Protein AF-A0A9E0LPS2-F1 (afdb_monomer)

Nearest PDB structures (foldseek):
  4cdg-assembly1_A  TM=2.419E-01  e=1.630E-01  Homo sapiens

Solvent-accessible surface area (backbone atoms only — not comparable to full-atom values): 16779 Å² total; per-residue (Å²): 131,81,66,36,45,51,65,55,48,18,62,55,69,72,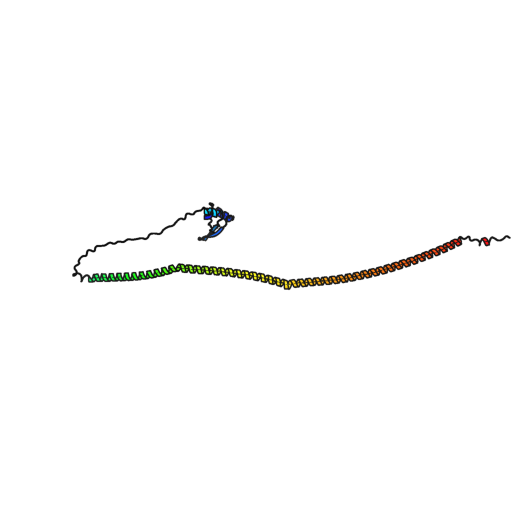47,54,57,66,56,52,53,51,31,44,75,69,63,78,39,55,64,51,78,44,69,44,100,82,74,48,78,41,56,31,34,54,74,46,74,72,51,56,55,39,50,72,74,56,84,79,88,84,83,85,86,85,90,85,87,81,86,86,83,81,79,91,78,89,76,85,74,88,78,82,82,75,89,71,77,90,87,81,58,78,83,74,41,55,67,56,54,48,52,51,49,51,52,50,49,52,50,50,49,51,53,51,52,51,51,53,51,51,52,52,51,52,52,50,51,52,52,49,52,51,52,61,67,45,47,62,57,53,51,50,51,52,50,53,52,49,51,54,49,51,51,52,50,52,51,50,52,52,51,53,51,51,51,50,54,52,50,51,54,52,50,53,51,50,52,52,50,52,52,48,49,46,41,64,69,50,49,48,56,50,50,53,50,50,52,51,52,51,50,53,52,49,51,52,51,50,52,54,49,51,53,52,49,53,53,50,53,51,52,50,50,53,50,51,52,52,47,52,54,50,51,50,50,51,51,52,51,51,49,51,54,48,53,54,48,52,52,52,47,51,54,49,50,53,51,49,51,53,49,50,50,51,50,51,61,68,65,43,76,85,75,58,63,74,56,65,77,74,64,84,89,80,134

Foldseek 3Di:
DDWDFLVVQCVLLVHDSVVSVVCCVVVVWDWDWDQDPVRDTTTTTDDDPSSVVSVVVDDDDDDDDDDDDDDDDDDDDPDDDDDDDDPDDDPPPPPPCVVVVVVVVVVVVVVVVVVVVVVVVVVVVVVVVVVVVVVVVCVVVVVVVVVVVVVVVVVVVVVVVVVVVVVVVVVVVVVVVVVVVVVVCCCVPPVVVVVVVVVVVVVVVVVVVVVVVVVVVVVVVVVVVVVVVVVVVVVVVVVVVVVVVVVVVVVVVVVVVVVVVVVVVVVVVVVPPPPDPVCVVPDDDDD

Radius of gyration: 79.52 Å; Cα contacts (8 Å, |Δi|>4): 74; chains: 1; bounding box: 163×43×244 Å

Secondary structure (DSSP, 8-state):
-PPEEHHHHHHHHTS-HHHHHHHHHTTSS-EEEEE-TTS-EEEEEPPPHHHHHHHHS-PPPPPP-------------------------TTS-TTTHHHHHHHHHHHHHHHHHHHHHHHHHHHHHHHHHHHHHHHHHHHHHHHHHHHHHHHHHHHHHHHHHHHHHHHHHHHHHHHHHHHHHHHHHHIIIIIHHHHHHHHHHHHHHHHHHHHHHHHHHHHHHHHHHHHHHHHHHHHHHHHHHHHHHHHHHHHHHHHHHHHHHHHHHHHHHHHS---SSHHHHS-----

pLDDT: mean 82.87, std 19.12, range [32.28, 98.31]

Sequence (287 aa):
MRTLTVKETAKVLGVSVRTIQNRLATNELSGKRITNQYGTSEWRVWPNKEITEKLKDFQLDEVSTDGPSEEFRGGDSSAVLEAESVEVDRNYFEETQAPITTIIREMSQQFAEQLSKEKQINLQLQYELKEKDVQLKLLPDFQKQAEDRRLEAETKELEAIALAKQIEAMKTMAAEKAVDLARLNQLETETLPSLERQLEQERLQRERALEEAASKLSALENGKREAEEAKAKLEESLQSEIARLRDEKDDQAKAIESKFDALNQKLEELKKPQASWWKKLLGSSEN

Structure (mmCIF, N/CA/C/O backbone):
data_AF-A0A9E0LPS2-F1
#
_entry.id   AF-A0A9E0LPS2-F1
#
loop_
_atom_site.group_PDB
_atom_site.id
_atom_site.type_symbol
_atom_site.label_atom_id
_atom_site.label_alt_id
_atom_site.label_comp_id
_atom_site.label_asym_id
_atom_site.label_entity_id
_atom_site.label_seq_id
_atom_site.pdbx_PDB_ins_code
_atom_site.Cartn_x
_atom_site.Cartn_y
_atom_site.Cartn_z
_atom_site.occupancy
_atom_site.B_iso_or_equiv
_atom_site.auth_seq_id
_atom_site.auth_comp_id
_atom_site.auth_asym_id
_atom_site.auth_atom_id
_atom_site.pdbx_PDB_model_num
ATOM 1 N N . MET A 1 1 ? -0.383 -4.036 -45.934 1.00 59.53 1 MET A N 1
ATOM 2 C CA . MET A 1 1 ? -1.666 -3.854 -46.656 1.00 59.53 1 MET A CA 1
ATOM 3 C C . MET A 1 1 ? -1.562 -2.634 -47.562 1.00 59.53 1 MET A C 1
ATOM 5 O O . MET A 1 1 ? -1.149 -1.583 -47.082 1.00 59.53 1 MET A O 1
ATOM 9 N N . ARG A 1 2 ? -1.886 -2.769 -48.856 1.00 76.00 2 ARG A N 1
ATOM 10 C CA . ARG A 1 2 ? -1.878 -1.651 -49.817 1.00 76.00 2 ARG A CA 1
ATOM 11 C C . ARG A 1 2 ? -2.987 -0.663 -49.439 1.00 76.00 2 ARG A C 1
ATOM 13 O O . ARG A 1 2 ? -4.117 -1.081 -49.216 1.00 76.00 2 ARG A O 1
ATOM 20 N N . THR A 1 3 ? -2.657 0.621 -49.321 1.00 84.25 3 THR A N 1
ATOM 21 C CA . THR A 1 3 ? -3.646 1.691 -49.101 1.00 84.25 3 THR A CA 1
ATOM 22 C C . THR A 1 3 ? -3.979 2.343 -50.432 1.00 84.25 3 THR A C 1
ATOM 24 O O . THR A 1 3 ? -3.078 2.544 -51.247 1.00 84.25 3 THR A O 1
ATOM 27 N N . LEU A 1 4 ? -5.253 2.656 -50.648 1.00 84.69 4 LEU A N 1
ATOM 28 C CA . LEU A 1 4 ? -5.738 3.266 -51.885 1.00 84.69 4 LEU A CA 1
ATOM 29 C C . LEU A 1 4 ? -6.001 4.752 -51.661 1.00 84.69 4 LEU A C 1
ATOM 31 O O . LEU A 1 4 ? -6.392 5.173 -50.570 1.00 84.69 4 LEU A O 1
ATOM 35 N N . THR A 1 5 ? -5.795 5.562 -52.689 1.00 89.50 5 THR A N 1
ATOM 36 C CA . THR A 1 5 ? -6.221 6.965 -52.671 1.00 89.50 5 THR A CA 1
ATOM 37 C C . THR A 1 5 ? -7.748 7.059 -52.732 1.00 89.50 5 THR A C 1
ATOM 39 O O . THR A 1 5 ? -8.434 6.133 -53.179 1.00 89.50 5 THR A O 1
ATOM 42 N N . VAL A 1 6 ? -8.317 8.197 -52.319 1.00 86.50 6 VAL A N 1
ATOM 43 C CA . VAL A 1 6 ? -9.771 8.443 -52.446 1.00 86.50 6 VAL A CA 1
ATOM 44 C C . VAL A 1 6 ? -10.240 8.301 -53.897 1.00 86.50 6 VAL A C 1
ATOM 46 O O . VAL A 1 6 ? -11.324 7.778 -54.138 1.00 86.50 6 VAL A O 1
ATOM 49 N N . LYS A 1 7 ? -9.419 8.730 -54.865 1.00 87.19 7 LYS A N 1
ATOM 50 C CA . LYS A 1 7 ? -9.737 8.653 -56.299 1.00 87.19 7 LYS A CA 1
ATOM 51 C C . LYS A 1 7 ? -9.776 7.210 -56.797 1.00 87.19 7 LYS A C 1
ATOM 53 O O . LYS A 1 7 ? -10.720 6.834 -57.483 1.00 87.19 7 LYS A O 1
ATOM 58 N N . GLU A 1 8 ? -8.794 6.397 -56.418 1.00 86.31 8 GLU A N 1
ATOM 59 C CA . GLU A 1 8 ? -8.775 4.969 -56.758 1.00 86.31 8 GLU A CA 1
ATOM 60 C C . GLU A 1 8 ? -9.941 4.232 -56.096 1.00 86.31 8 GLU A C 1
ATOM 62 O O . GLU A 1 8 ? -10.636 3.467 -56.752 1.00 86.31 8 GLU A O 1
ATOM 67 N N . THR A 1 9 ? -10.219 4.526 -54.824 1.00 86.31 9 THR A N 1
ATOM 68 C CA . THR A 1 9 ? -11.329 3.908 -54.081 1.00 86.31 9 THR A CA 1
ATOM 69 C C . THR A 1 9 ? -12.683 4.248 -54.705 1.00 86.31 9 THR A C 1
ATOM 71 O O . THR A 1 9 ? -13.529 3.374 -54.868 1.00 86.31 9 THR A O 1
ATOM 74 N N . ALA A 1 10 ? -12.876 5.506 -55.112 1.00 88.19 10 ALA A N 1
ATOM 75 C CA . ALA A 1 10 ? -14.067 5.952 -55.829 1.00 88.19 10 ALA A CA 1
ATOM 76 C C . ALA A 1 10 ? -14.237 5.221 -57.173 1.00 88.19 10 ALA A C 1
ATOM 78 O O . ALA A 1 10 ? -15.343 4.803 -57.507 1.00 88.19 10 ALA A O 1
ATOM 79 N N . LYS A 1 11 ? -13.135 5.009 -57.908 1.00 88.44 11 LYS A N 1
ATOM 80 C CA . LYS A 1 11 ? -13.135 4.292 -59.191 1.00 88.44 11 LYS A CA 1
ATOM 81 C C . LYS A 1 11 ? -13.465 2.805 -59.025 1.00 88.44 11 LYS A C 1
ATOM 83 O O . LYS A 1 11 ? -14.260 2.280 -59.794 1.00 88.44 11 LYS A O 1
ATOM 88 N N . VAL A 1 12 ? -12.902 2.157 -58.004 1.00 86.81 12 VAL A N 1
ATOM 89 C CA . VAL A 1 12 ? -13.139 0.736 -57.693 1.00 86.81 12 VA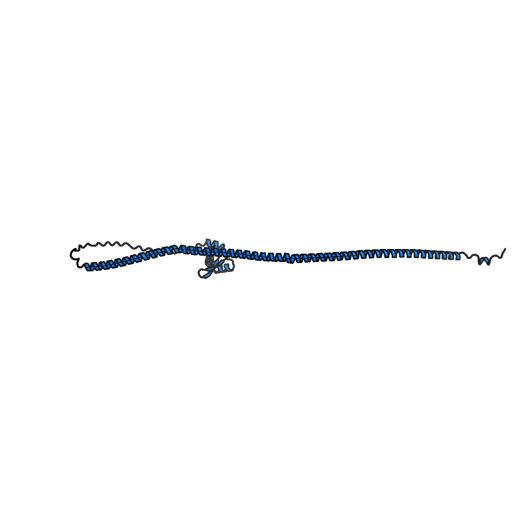L A CA 1
ATOM 90 C C . VAL A 1 12 ? -14.583 0.493 -57.243 1.00 86.81 12 VAL A C 1
ATOM 92 O O . VAL A 1 12 ? -15.199 -0.485 -57.652 1.00 86.81 12 VAL A O 1
ATOM 95 N N . LEU A 1 13 ? -15.145 1.392 -56.429 1.00 84.81 13 LEU A N 1
ATOM 96 C CA . LEU A 1 13 ? -16.517 1.271 -55.920 1.00 84.81 13 LEU A CA 1
ATOM 97 C C . LEU A 1 13 ? -17.584 1.861 -56.860 1.00 84.81 13 LEU A C 1
ATOM 99 O O . LEU A 1 13 ? -18.773 1.709 -56.595 1.00 84.81 13 LEU A O 1
ATOM 103 N N . GLY A 1 14 ? -17.190 2.545 -57.939 1.00 85.62 14 GLY A N 1
ATOM 104 C CA . GLY A 1 14 ? -18.119 3.175 -58.884 1.00 85.62 14 GLY A CA 1
ATOM 105 C C . GLY A 1 14 ? -18.943 4.327 -58.292 1.00 85.62 14 GLY A C 1
ATOM 106 O O . GLY A 1 14 ? -20.027 4.625 -58.784 1.00 85.62 14 GLY A O 1
ATOM 107 N N . VAL A 1 15 ? -18.456 4.977 -57.230 1.00 89.56 15 VAL A N 1
ATOM 108 C CA . VAL A 1 15 ? -19.145 6.082 -56.537 1.00 89.56 15 VAL A CA 1
ATOM 109 C C . VAL A 1 15 ? -18.360 7.386 -56.644 1.00 89.56 15 VAL A C 1
ATOM 111 O O . VAL A 1 15 ? -17.174 7.401 -56.965 1.00 89.56 15 VAL A O 1
ATOM 114 N N . SER A 1 16 ? -19.006 8.518 -56.352 1.00 90.31 16 SER A N 1
ATOM 115 C CA . SER A 1 16 ? -18.330 9.816 -56.397 1.00 90.31 16 SER A CA 1
ATOM 116 C C . SER A 1 16 ? -17.265 9.957 -55.296 1.00 90.31 16 SER A C 1
ATOM 118 O O . SER A 1 16 ? -17.410 9.440 -54.186 1.00 90.31 16 SER A O 1
ATOM 120 N N . VAL A 1 17 ? -16.222 10.750 -55.565 1.00 88.50 17 VAL A N 1
ATOM 121 C CA . VAL A 1 17 ? -15.176 11.100 -54.581 1.00 88.50 17 VAL A CA 1
ATOM 122 C C . VAL A 1 17 ? -15.781 11.719 -53.313 1.00 88.50 17 VAL A C 1
ATOM 124 O O . VAL A 1 17 ? -15.339 11.420 -52.204 1.00 88.50 17 VAL A O 1
ATOM 127 N N . ARG A 1 18 ? -16.834 12.536 -53.462 1.00 87.31 18 ARG A N 1
ATOM 128 C CA . ARG A 1 18 ? -17.548 13.172 -52.345 1.00 87.31 18 ARG A CA 1
ATOM 129 C C . ARG A 1 18 ? -18.269 12.148 -51.468 1.00 87.31 18 ARG A C 1
ATOM 131 O O . ARG A 1 18 ? -18.277 12.284 -50.250 1.00 87.31 18 ARG A O 1
ATOM 138 N N . THR A 1 19 ? -18.817 11.097 -52.075 1.00 89.06 19 THR A N 1
ATOM 139 C CA . THR A 1 19 ? -19.438 9.981 -51.350 1.00 89.06 19 THR A CA 1
ATOM 140 C C . THR A 1 19 ? -18.409 9.265 -50.477 1.00 89.06 19 THR A C 1
ATOM 142 O O . THR A 1 19 ? -18.679 9.025 -49.305 1.00 89.06 19 THR A O 1
ATOM 145 N N . ILE A 1 20 ? -17.203 9.002 -50.993 1.00 89.50 20 ILE A N 1
ATOM 146 C CA . ILE A 1 20 ? -16.123 8.384 -50.204 1.00 89.50 20 ILE A CA 1
ATOM 147 C C . ILE A 1 20 ? -15.684 9.285 -49.044 1.00 89.50 20 ILE A C 1
ATOM 149 O O . ILE A 1 20 ? -15.487 8.800 -47.934 1.00 89.50 20 ILE A O 1
ATOM 153 N N . GLN A 1 21 ? -15.575 10.597 -49.264 1.00 87.31 21 GLN A N 1
ATOM 154 C CA . GLN A 1 21 ? -15.245 11.551 -48.198 1.00 87.31 21 GLN A CA 1
ATOM 155 C C . GLN A 1 21 ? -16.312 11.591 -47.096 1.00 87.31 21 GLN A C 1
ATOM 157 O O . GLN A 1 21 ? -15.964 11.603 -45.919 1.00 87.31 21 GLN A O 1
ATOM 162 N N . ASN A 1 22 ? -17.597 11.542 -47.457 1.00 89.81 22 ASN A N 1
ATOM 163 C CA . ASN A 1 22 ? -18.685 11.462 -46.481 1.00 89.81 22 ASN A CA 1
ATOM 164 C C . ASN A 1 22 ? -18.659 10.139 -45.701 1.00 89.81 22 ASN A C 1
ATOM 166 O O . ASN A 1 22 ? -18.870 10.148 -44.491 1.00 89.81 22 ASN A O 1
ATOM 170 N N . ARG A 1 23 ? -18.351 9.016 -46.363 1.00 89.25 23 ARG A N 1
ATOM 171 C CA . ARG A 1 23 ? -18.189 7.705 -45.710 1.00 89.25 23 ARG A CA 1
ATOM 172 C C . ARG A 1 23 ? -16.992 7.657 -44.757 1.00 89.25 23 ARG A C 1
ATOM 174 O O . ARG A 1 23 ? -17.065 7.018 -43.714 1.00 89.25 23 ARG A O 1
ATOM 181 N N . LEU A 1 24 ? -15.907 8.365 -45.077 1.00 87.69 24 LEU A N 1
ATOM 182 C CA . LEU A 1 24 ? -14.778 8.558 -44.159 1.00 87.69 24 LEU A CA 1
ATOM 183 C C . LEU A 1 24 ? -15.173 9.430 -42.957 1.00 87.69 24 LEU A C 1
ATOM 185 O O . LEU A 1 24 ? -14.800 9.121 -41.833 1.00 87.69 24 LEU A O 1
ATOM 189 N N . ALA A 1 25 ? -15.951 10.495 -43.174 1.00 86.44 25 ALA A N 1
ATOM 190 C CA . ALA A 1 25 ? -16.413 11.381 -42.101 1.00 86.44 25 ALA A CA 1
ATOM 191 C C . ALA A 1 25 ? -17.427 10.710 -41.153 1.00 86.44 25 ALA A C 1
ATOM 193 O O . ALA A 1 25 ? -17.477 11.035 -39.971 1.00 86.44 25 ALA A O 1
ATOM 194 N N . THR A 1 26 ? -18.221 9.769 -41.668 1.00 88.38 26 THR A N 1
ATOM 195 C CA . THR A 1 26 ? -19.212 8.980 -40.911 1.00 88.38 26 THR A CA 1
ATOM 196 C C . THR A 1 26 ? -18.640 7.676 -40.341 1.00 88.38 26 THR A C 1
ATOM 198 O O . THR A 1 26 ? -19.373 6.914 -39.719 1.00 88.38 26 THR A O 1
ATOM 201 N N . ASN A 1 27 ? -17.331 7.434 -40.495 1.00 85.06 27 ASN A N 1
ATOM 202 C CA . ASN A 1 27 ? -16.612 6.228 -40.059 1.00 85.06 27 ASN A CA 1
ATOM 203 C C . ASN A 1 27 ? -17.092 4.902 -40.688 1.00 85.06 27 ASN A C 1
ATOM 205 O O . ASN A 1 27 ? -16.740 3.829 -40.200 1.00 85.06 27 ASN A O 1
ATOM 209 N N . GLU A 1 28 ? -17.846 4.941 -41.789 1.00 84.81 28 GLU A N 1
ATOM 210 C CA . GLU A 1 28 ? -18.201 3.745 -42.572 1.00 84.81 28 GLU A CA 1
ATOM 211 C C . GLU A 1 28 ? -16.990 3.182 -43.336 1.00 84.81 28 GLU A C 1
ATOM 213 O O . GLU A 1 28 ? -16.879 1.976 -43.572 1.00 84.81 28 GLU A O 1
ATOM 218 N N . LEU A 1 29 ? -16.061 4.063 -43.716 1.00 86.75 29 LEU A N 1
ATOM 219 C CA . LEU A 1 29 ? -14.760 3.712 -44.273 1.00 86.75 29 LEU A CA 1
ATOM 220 C C . LEU A 1 29 ? -13.659 4.194 -43.336 1.00 86.75 29 LEU A C 1
ATOM 222 O O . LEU A 1 29 ? -13.739 5.279 -42.765 1.00 86.75 29 LEU A O 1
ATOM 226 N N . SER A 1 30 ? -12.605 3.395 -43.209 1.00 87.56 30 SER A N 1
ATOM 227 C CA . SER A 1 30 ? -11.462 3.701 -42.360 1.00 87.56 30 SER A CA 1
ATOM 228 C C . SER A 1 30 ? -10.262 4.116 -43.213 1.00 87.56 30 SER A C 1
ATOM 230 O O . SER A 1 30 ? -9.992 3.560 -44.281 1.00 87.56 30 SER A O 1
ATOM 232 N N . GLY A 1 31 ? -9.544 5.145 -42.774 1.00 88.50 31 GLY A N 1
ATOM 233 C CA . GLY A 1 31 ? -8.415 5.685 -43.519 1.00 88.50 31 GLY A CA 1
ATOM 234 C C . GLY A 1 31 ? -7.570 6.639 -42.691 1.00 88.50 31 GLY A C 1
ATOM 235 O O . GLY A 1 31 ? -7.948 7.039 -41.593 1.00 88.50 31 GLY A O 1
ATOM 236 N N . LYS A 1 32 ? -6.414 7.017 -43.235 1.00 89.44 32 LYS A N 1
ATOM 237 C CA . LYS A 1 32 ? -5.500 7.990 -42.630 1.00 89.44 32 LYS A CA 1
ATOM 238 C C . LYS A 1 32 ? -5.117 9.072 -43.629 1.00 89.44 32 LYS A C 1
ATOM 240 O O . LYS A 1 32 ? -5.013 8.814 -44.828 1.00 89.44 32 LYS A O 1
ATOM 245 N N . ARG A 1 33 ? -4.875 10.284 -43.138 1.00 88.62 33 ARG A N 1
ATOM 246 C CA . ARG A 1 33 ? -4.407 11.400 -43.963 1.00 88.62 33 ARG A CA 1
ATOM 247 C C . ARG A 1 33 ? -2.882 11.357 -44.055 1.00 88.62 33 ARG A C 1
ATOM 249 O O . ARG A 1 33 ? -2.213 11.294 -43.029 1.00 88.62 33 ARG A O 1
ATOM 256 N N . ILE A 1 34 ? -2.342 11.348 -45.270 1.00 87.38 34 ILE A N 1
ATOM 257 C CA . ILE A 1 34 ? -0.898 11.310 -45.537 1.00 87.38 34 ILE A CA 1
ATOM 258 C C . ILE A 1 34 ? -0.556 12.444 -46.498 1.00 87.38 34 ILE A C 1
ATOM 260 O O . ILE A 1 34 ? -1.299 12.715 -47.441 1.00 87.38 34 ILE A O 1
ATOM 264 N N . THR A 1 35 ? 0.571 13.106 -46.272 1.00 88.19 35 THR A N 1
ATOM 265 C CA . THR A 1 35 ? 1.095 14.116 -47.192 1.00 88.19 35 THR A CA 1
ATOM 266 C C . THR A 1 35 ? 1.741 13.436 -48.398 1.00 88.19 35 THR A C 1
ATOM 268 O O . THR A 1 35 ? 2.589 12.560 -48.239 1.00 88.19 35 THR A O 1
ATOM 271 N N . ASN A 1 36 ? 1.299 13.796 -49.604 1.00 80.19 36 ASN A N 1
ATOM 272 C CA . ASN A 1 36 ? 1.850 13.281 -50.856 1.00 80.19 36 ASN A CA 1
ATOM 273 C C . ASN A 1 36 ? 3.218 13.933 -51.167 1.00 80.19 36 ASN A C 1
ATOM 275 O O . ASN A 1 36 ? 3.579 14.939 -50.557 1.00 80.19 36 ASN A O 1
ATOM 279 N N . GLN A 1 37 ? 3.948 13.417 -52.159 1.00 78.94 37 GLN A N 1
ATOM 280 C CA . GLN A 1 37 ? 5.242 13.943 -52.628 1.00 78.94 37 GLN A CA 1
ATOM 281 C C . GLN A 1 37 ? 5.202 15.421 -53.070 1.00 78.94 37 GLN A C 1
ATOM 283 O O . GLN A 1 37 ? 6.231 16.081 -53.126 1.00 78.94 37 GLN A O 1
ATOM 288 N N . TYR A 1 38 ? 4.003 15.956 -53.329 1.00 78.44 38 TYR A N 1
ATOM 289 C CA . TYR A 1 38 ? 3.746 17.360 -53.670 1.00 78.44 38 TYR A CA 1
ATOM 290 C C . TYR A 1 38 ? 3.294 18.221 -52.472 1.00 78.44 38 TYR A C 1
ATOM 292 O O . TYR A 1 38 ? 2.724 19.292 -52.660 1.00 78.44 38 TYR A O 1
ATOM 300 N N . GLY A 1 39 ? 3.443 17.743 -51.230 1.00 78.31 39 GLY A N 1
ATOM 301 C CA . GLY A 1 39 ? 3.110 18.507 -50.017 1.00 78.31 39 GLY A CA 1
ATOM 302 C C . GLY A 1 39 ? 1.611 18.643 -49.707 1.00 78.31 39 GLY A C 1
ATOM 303 O O . GLY A 1 39 ? 1.240 19.246 -48.704 1.00 78.31 39 GLY A O 1
ATOM 304 N N . THR A 1 40 ? 0.729 18.062 -50.525 1.00 79.62 40 THR A N 1
ATOM 305 C CA . THR A 1 40 ? -0.727 18.110 -50.312 1.00 79.62 40 THR A CA 1
ATOM 306 C C . THR A 1 40 ? -1.196 16.919 -49.476 1.00 79.62 40 THR A C 1
ATOM 308 O O . THR A 1 40 ? -0.824 15.775 -49.739 1.00 79.62 40 THR A O 1
ATOM 311 N N . SER A 1 41 ? -2.022 17.169 -48.456 1.00 82.56 41 SER A N 1
ATOM 312 C CA . SER A 1 41 ? -2.545 16.119 -47.577 1.00 82.56 41 SER A CA 1
ATOM 313 C C . SER A 1 41 ? -3.729 15.383 -48.207 1.00 82.56 41 SER A C 1
ATOM 315 O O . SER A 1 41 ? -4.843 15.913 -48.256 1.00 82.56 41 SER A O 1
ATOM 317 N N . GLU A 1 42 ? -3.509 14.134 -48.606 1.00 87.38 42 GLU A N 1
ATOM 318 C CA . GLU A 1 42 ? -4.505 13.261 -49.225 1.00 87.38 42 GLU A CA 1
ATOM 319 C C . GLU A 1 42 ? -4.977 12.168 -48.255 1.00 87.38 42 GLU A C 1
ATOM 321 O O . GLU A 1 42 ? -4.229 11.672 -47.410 1.00 87.38 42 GLU A O 1
ATOM 326 N N . TRP A 1 43 ? -6.246 11.777 -48.371 1.00 86.06 43 TRP A N 1
ATOM 327 C CA . TRP A 1 43 ? -6.797 10.651 -47.618 1.00 86.06 43 TRP A CA 1
ATOM 328 C C . TRP A 1 43 ? -6.415 9.328 -48.285 1.00 86.06 43 TRP A C 1
ATOM 330 O O . TRP A 1 43 ? -6.646 9.126 -49.480 1.00 86.06 43 TRP A O 1
ATOM 340 N N . ARG A 1 44 ? -5.857 8.412 -47.494 1.00 89.06 44 ARG A N 1
ATOM 341 C CA . ARG A 1 44 ? -5.589 7.030 -47.888 1.00 89.06 44 ARG A CA 1
ATOM 342 C C . ARG A 1 44 ? -6.537 6.095 -47.155 1.00 89.06 44 ARG A C 1
ATOM 344 O O . ARG A 1 44 ? -6.552 6.070 -45.927 1.00 89.06 44 ARG A O 1
ATOM 351 N N . VAL A 1 45 ? -7.320 5.344 -47.917 1.00 89.62 45 VAL A N 1
ATOM 352 C CA . VAL A 1 45 ? -8.371 4.451 -47.424 1.00 89.62 45 VAL A CA 1
ATOM 353 C C . VAL A 1 45 ? -7.804 3.044 -47.252 1.00 89.62 45 VAL A C 1
ATOM 355 O O . VAL A 1 45 ? -7.041 2.558 -48.097 1.00 89.62 45 VAL A O 1
ATOM 358 N N . TRP A 1 46 ? -8.155 2.392 -46.145 1.00 89.94 46 TRP A N 1
ATOM 359 C CA . TRP A 1 46 ? -7.867 0.979 -45.937 1.00 89.94 46 TRP A CA 1
ATOM 360 C C . TRP A 1 46 ? -8.901 0.124 -46.682 1.00 89.94 46 TRP A C 1
ATOM 362 O O . TRP A 1 46 ? -10.101 0.376 -46.555 1.00 89.94 46 TRP A O 1
ATOM 372 N N . PRO A 1 47 ? -8.475 -0.884 -47.466 1.00 85.00 47 PRO A N 1
ATOM 373 C CA . PRO A 1 47 ? -9.411 -1.757 -48.161 1.00 85.00 47 PRO A CA 1
ATOM 374 C C . PRO A 1 47 ? -10.307 -2.509 -47.170 1.00 85.00 47 PRO A C 1
ATOM 376 O O . PRO A 1 47 ? -9.817 -3.267 -46.335 1.00 85.00 47 PRO A O 1
ATOM 379 N N . ASN A 1 48 ? -11.618 -2.300 -47.276 1.00 84.56 48 ASN A N 1
ATOM 380 C CA . ASN A 1 48 ? -12.636 -3.081 -46.577 1.00 84.56 48 ASN A CA 1
ATOM 381 C C . ASN A 1 48 ? -13.140 -4.217 -47.490 1.00 84.56 48 ASN A C 1
ATOM 383 O O . ASN A 1 48 ? -12.808 -4.229 -48.676 1.00 84.56 48 ASN A O 1
ATOM 387 N N . LYS A 1 49 ? -13.948 -5.153 -46.975 1.00 80.00 49 LYS A N 1
ATOM 388 C CA . LYS A 1 49 ? -14.409 -6.346 -47.722 1.00 80.00 49 LYS A CA 1
ATOM 389 C C . LYS A 1 49 ? -14.980 -6.010 -49.113 1.00 80.00 49 LYS A C 1
ATOM 391 O O . LYS A 1 49 ? -14.556 -6.604 -50.100 1.00 80.00 49 LYS A O 1
ATOM 396 N N . GLU A 1 50 ? -15.813 -4.972 -49.199 1.00 82.38 50 GLU A N 1
ATOM 397 C CA . GLU A 1 50 ? -16.396 -4.454 -50.452 1.00 82.38 50 GLU A CA 1
ATOM 398 C C . GLU A 1 50 ? -15.326 -3.982 -51.459 1.00 82.38 50 GLU A C 1
ATOM 400 O O . GLU A 1 50 ? -15.368 -4.315 -52.643 1.00 82.38 50 GLU A O 1
ATOM 405 N N . ILE A 1 51 ? -14.315 -3.249 -50.979 1.00 82.06 51 ILE A N 1
ATOM 406 C CA . ILE A 1 51 ? -13.214 -2.738 -51.806 1.00 82.06 51 ILE A CA 1
ATOM 407 C C . ILE A 1 51 ? -12.344 -3.898 -52.283 1.00 82.06 51 ILE A C 1
ATOM 409 O O . ILE A 1 51 ? -11.932 -3.912 -53.435 1.00 82.06 51 ILE A O 1
ATOM 413 N N . THR A 1 52 ? -12.057 -4.881 -51.427 1.00 81.25 52 THR A N 1
ATOM 414 C CA . THR A 1 52 ? -11.201 -6.016 -51.798 1.00 81.25 52 THR A CA 1
ATOM 415 C C . THR A 1 52 ? -11.848 -6.964 -52.801 1.00 81.25 52 THR A C 1
ATOM 417 O O . THR A 1 52 ? -11.129 -7.576 -53.585 1.00 81.25 52 THR A O 1
ATOM 420 N N . GLU A 1 53 ? -13.176 -7.084 -52.791 1.00 81.31 53 GLU A N 1
ATOM 421 C CA . GLU A 1 53 ? -13.923 -7.851 -53.793 1.00 81.31 53 GLU A CA 1
ATOM 422 C C . GLU A 1 53 ? -13.905 -7.125 -55.139 1.00 81.31 53 GLU A C 1
ATOM 424 O O . GLU A 1 53 ? -13.457 -7.688 -56.133 1.00 81.31 53 GLU A O 1
ATOM 429 N N . LYS A 1 54 ? -14.252 -5.833 -55.156 1.00 77.38 54 LYS A N 1
ATOM 430 C CA . LYS A 1 54 ? -14.257 -5.029 -56.387 1.00 77.38 54 LYS A CA 1
ATOM 431 C C . LYS A 1 54 ? -12.870 -4.778 -56.973 1.00 77.38 54 LYS A C 1
ATOM 433 O O . LYS A 1 54 ? -12.744 -4.605 -58.178 1.00 77.38 54 LYS A O 1
ATOM 438 N N . LEU A 1 55 ? -11.823 -4.776 -56.147 1.00 77.94 55 LEU A N 1
ATOM 439 C CA . LEU A 1 55 ? -10.440 -4.627 -56.600 1.00 77.94 55 LEU A CA 1
ATOM 440 C C . LEU A 1 55 ? -9.929 -5.878 -57.334 1.00 77.94 55 LEU A C 1
ATOM 442 O O . LEU A 1 55 ? -9.044 -5.749 -58.172 1.00 77.94 55 LEU A O 1
ATOM 446 N N . LYS A 1 56 ? -10.473 -7.072 -57.049 1.00 72.88 56 LYS A N 1
ATOM 447 C CA . LYS A 1 56 ? -10.138 -8.303 -57.792 1.00 72.88 56 LYS A CA 1
ATOM 448 C C . LYS A 1 56 ? -10.726 -8.303 -59.202 1.00 72.88 56 LYS A C 1
ATOM 450 O O . LYS A 1 56 ? -10.103 -8.843 -60.109 1.00 72.88 56 LYS A O 1
ATOM 455 N N . ASP A 1 57 ? -11.870 -7.649 -59.375 1.00 68.69 57 ASP A N 1
ATOM 456 C CA . ASP A 1 57 ? -12.547 -7.504 -60.667 1.00 68.69 57 ASP A CA 1
ATOM 457 C C . ASP A 1 57 ? -11.962 -6.356 -61.520 1.00 68.69 57 ASP A C 1
ATOM 459 O O . ASP A 1 57 ? -12.334 -6.187 -62.680 1.00 68.69 57 ASP A O 1
ATOM 463 N N . PHE A 1 58 ? -11.043 -5.554 -60.967 1.00 66.81 58 PHE A N 1
ATOM 464 C CA . PHE A 1 58 ? -10.489 -4.358 -61.606 1.00 66.81 58 PHE A CA 1
ATOM 465 C C . PHE A 1 58 ? -9.109 -4.649 -62.235 1.00 66.81 58 PHE A C 1
ATOM 467 O O . PHE A 1 58 ? -8.075 -4.466 -61.593 1.00 66.81 58 PHE A O 1
ATOM 474 N N . GLN A 1 59 ? -9.075 -5.105 -63.493 1.00 52.38 59 GLN A N 1
ATOM 475 C CA . GLN A 1 59 ? -7.835 -5.225 -64.283 1.00 52.38 59 GLN A CA 1
ATOM 476 C C . GLN A 1 59 ? -7.379 -3.843 -64.795 1.00 52.38 59 GLN A C 1
ATOM 478 O O . GLN A 1 59 ? -8.177 -3.086 -65.346 1.00 52.38 59 GLN A O 1
ATOM 483 N N . LEU A 1 60 ? -6.101 -3.498 -64.594 1.00 51.38 60 LEU A N 1
ATOM 484 C CA . LEU A 1 60 ? -5.455 -2.315 -65.177 1.00 51.38 60 LEU A CA 1
ATOM 485 C C . LEU A 1 60 ? -4.607 -2.747 -66.381 1.00 51.38 60 LEU A C 1
ATOM 487 O O . LEU A 1 60 ? -3.662 -3.510 -66.201 1.00 51.38 60 LEU A O 1
ATOM 491 N N . ASP A 1 61 ? -4.919 -2.212 -67.562 1.00 43.25 61 ASP A N 1
ATOM 492 C CA . ASP A 1 61 ? -4.010 -2.179 -68.713 1.00 43.25 61 ASP A CA 1
ATOM 493 C C . ASP A 1 61 ? -2.791 -1.298 -68.379 1.00 43.25 61 ASP A C 1
ATOM 495 O O . ASP A 1 61 ? -2.929 -0.105 -68.087 1.00 43.25 61 ASP A O 1
ATOM 499 N N . GLU A 1 62 ? -1.596 -1.893 -68.404 1.00 41.56 62 GLU A N 1
ATOM 500 C CA . GLU A 1 62 ? -0.309 -1.192 -68.380 1.00 41.56 62 GLU A CA 1
ATOM 501 C C . GLU A 1 62 ? -0.023 -0.584 -69.760 1.00 41.56 62 GLU A C 1
ATOM 503 O O . GLU A 1 62 ? 0.020 -1.285 -70.769 1.00 41.56 62 GLU A O 1
ATOM 508 N N . VAL A 1 63 ? 0.199 0.732 -69.803 1.00 39.47 63 VAL A N 1
ATOM 509 C CA . VAL A 1 63 ? 0.671 1.444 -70.996 1.00 39.47 63 VAL A CA 1
ATOM 510 C C . VAL A 1 63 ? 2.193 1.552 -70.945 1.00 39.47 63 VAL A C 1
ATOM 512 O O . VAL A 1 63 ? 2.755 2.179 -70.048 1.00 39.47 63 VAL A O 1
ATOM 515 N N . SER A 1 64 ? 2.815 0.942 -71.952 1.00 42.16 64 SER A N 1
ATOM 516 C CA . SER A 1 64 ? 4.213 1.034 -72.367 1.00 42.16 64 SER A CA 1
ATOM 517 C C . SER A 1 64 ? 4.694 2.466 -72.620 1.00 42.16 64 SER A C 1
ATOM 519 O O . SER A 1 64 ? 3.982 3.266 -73.225 1.00 42.16 64 SER A O 1
ATOM 521 N N . THR A 1 65 ? 5.970 2.724 -72.332 1.00 38.03 65 THR A N 1
ATOM 522 C CA . THR A 1 65 ? 6.787 3.646 -73.139 1.00 38.03 65 THR A CA 1
ATOM 523 C C . THR A 1 65 ? 8.137 3.002 -73.416 1.00 38.03 65 THR A C 1
ATOM 525 O O . THR A 1 65 ? 8.980 2.871 -72.531 1.00 38.03 65 THR A O 1
ATOM 528 N N . ASP A 1 66 ? 8.242 2.567 -74.664 1.00 38.22 66 ASP A N 1
ATOM 529 C CA . ASP A 1 66 ? 9.374 2.000 -75.379 1.00 38.22 66 ASP A CA 1
ATOM 530 C C . ASP A 1 66 ? 10.262 3.122 -75.954 1.00 38.22 66 ASP A C 1
ATOM 532 O O . ASP A 1 66 ? 9.784 4.243 -76.161 1.00 38.22 66 ASP A O 1
ATOM 536 N N . GLY A 1 67 ? 11.524 2.805 -76.253 1.00 32.28 67 GLY A N 1
ATOM 537 C CA . GLY A 1 67 ? 12.363 3.624 -77.132 1.00 32.28 67 GLY A CA 1
ATOM 538 C C . GLY A 1 67 ? 13.876 3.540 -76.894 1.00 32.28 67 GLY A C 1
ATOM 539 O O . GLY A 1 67 ? 14.414 4.352 -76.140 1.00 32.28 67 GLY A O 1
ATOM 540 N N . PRO A 1 68 ? 14.596 2.651 -77.605 1.00 45.97 68 PRO A N 1
ATOM 541 C CA . PRO A 1 68 ? 16.013 2.803 -77.921 1.00 45.97 68 PRO A CA 1
ATOM 542 C C . PRO A 1 68 ? 16.198 3.265 -79.383 1.00 45.97 68 PRO A C 1
ATOM 544 O O . PRO A 1 68 ? 15.600 2.700 -80.296 1.00 45.97 68 PRO A O 1
ATOM 547 N N . SER A 1 69 ? 17.044 4.271 -79.630 1.00 44.03 69 SER A N 1
ATOM 548 C CA . SER A 1 69 ? 17.394 4.730 -80.985 1.00 44.03 69 SER A CA 1
ATOM 549 C C . SER A 1 69 ? 18.791 4.258 -81.415 1.00 44.03 69 SER A C 1
ATOM 551 O O . SER A 1 69 ? 19.795 4.703 -80.866 1.00 44.03 69 SER A O 1
ATOM 553 N N . GLU A 1 70 ? 18.768 3.338 -82.381 1.00 44.69 70 GLU A N 1
ATOM 554 C CA . GLU A 1 70 ? 19.659 3.050 -83.522 1.00 44.69 70 GLU A CA 1
ATOM 555 C C . GLU A 1 70 ? 21.148 3.463 -83.521 1.00 44.69 70 GLU A C 1
ATOM 557 O O . GLU A 1 70 ? 21.524 4.634 -83.555 1.00 44.69 70 GLU A O 1
ATOM 562 N N . GLU A 1 71 ? 21.990 2.431 -83.660 1.00 39.25 71 GLU A N 1
ATOM 563 C CA . GLU A 1 71 ? 23.375 2.478 -84.131 1.00 39.25 71 GLU A CA 1
ATOM 564 C C . GLU A 1 71 ? 23.454 2.845 -85.626 1.00 39.25 71 GLU A C 1
ATOM 566 O O . GLU A 1 71 ? 22.911 2.158 -86.493 1.00 39.25 71 GLU A O 1
ATOM 571 N N . PHE A 1 72 ? 24.219 3.889 -85.944 1.00 35.25 72 PHE A N 1
ATOM 572 C CA . PHE A 1 72 ? 24.604 4.255 -87.305 1.00 35.25 72 PHE A CA 1
ATOM 573 C C . PHE A 1 72 ? 25.850 3.457 -87.738 1.00 35.25 72 PHE A C 1
ATOM 575 O O . PHE A 1 72 ? 26.965 3.739 -87.297 1.00 35.25 72 PHE A O 1
ATOM 582 N N . ARG A 1 73 ? 25.673 2.465 -88.623 1.00 46.38 73 ARG A N 1
ATOM 583 C CA . ARG A 1 73 ? 26.754 1.830 -89.403 1.00 46.38 73 ARG A CA 1
ATOM 584 C C . ARG A 1 73 ? 26.897 2.534 -90.756 1.00 46.38 73 ARG A C 1
ATOM 586 O O . ARG A 1 73 ? 26.119 2.275 -91.667 1.00 46.38 73 ARG A O 1
ATOM 593 N N . GLY A 1 74 ? 27.932 3.355 -90.909 1.00 41.94 74 GLY A N 1
ATOM 594 C CA . GLY A 1 74 ? 28.571 3.618 -92.205 1.00 41.94 74 GLY A CA 1
ATOM 595 C C . GLY A 1 74 ? 29.900 2.860 -92.212 1.00 41.94 74 GLY A C 1
ATOM 596 O O . GLY A 1 74 ? 30.618 2.897 -91.223 1.00 41.94 74 GLY A O 1
ATOM 597 N N . GLY A 1 75 ? 30.274 2.077 -93.214 1.00 41.00 75 GLY A N 1
ATOM 598 C CA . GLY A 1 75 ? 29.962 2.197 -94.630 1.00 41.00 75 GLY A CA 1
ATOM 599 C C . GLY A 1 75 ? 31.308 2.181 -95.343 1.00 41.00 75 GLY A C 1
ATOM 600 O O . GLY A 1 75 ? 31.906 3.228 -95.559 1.00 41.00 75 GLY A O 1
ATOM 601 N N . ASP A 1 76 ? 31.805 0.970 -95.594 1.00 38.28 76 ASP A N 1
ATOM 602 C CA . ASP A 1 76 ? 33.018 0.675 -96.354 1.00 38.28 76 ASP A CA 1
ATOM 603 C C . ASP A 1 76 ? 32.985 1.408 -97.703 1.00 38.28 76 ASP A C 1
ATOM 605 O O . ASP A 1 76 ? 31.998 1.347 -98.438 1.00 38.28 76 ASP A O 1
ATOM 609 N N . SER A 1 77 ? 34.062 2.103 -98.050 1.00 41.50 77 SER A N 1
ATOM 610 C CA . SER A 1 77 ? 34.277 2.632 -99.398 1.00 41.50 77 SER A CA 1
ATOM 611 C C . SER A 1 77 ? 35.719 2.368 -99.798 1.00 41.50 77 SER A C 1
ATOM 613 O O . SER A 1 77 ? 36.596 3.223 -99.716 1.00 41.50 77 SER A O 1
ATOM 615 N N . SER A 1 78 ? 35.939 1.125 -100.224 1.00 42.00 78 SER A N 1
ATOM 616 C CA . SER A 1 78 ? 37.065 0.716 -101.054 1.00 42.00 78 SER A CA 1
ATOM 617 C C . SER A 1 78 ? 36.886 1.328 -102.445 1.00 42.00 78 SER A C 1
ATOM 619 O O . SER A 1 78 ? 36.124 0.822 -103.268 1.00 42.00 78 SER A O 1
ATOM 621 N N . ALA A 1 79 ? 37.559 2.450 -102.692 1.00 40.47 79 ALA A N 1
ATOM 622 C CA . ALA A 1 79 ? 37.787 2.979 -104.029 1.00 40.47 79 ALA A CA 1
ATOM 623 C C . ALA A 1 79 ? 39.257 2.723 -104.381 1.00 40.47 79 ALA A C 1
ATOM 625 O O . ALA A 1 79 ? 40.154 3.476 -104.002 1.00 40.47 79 ALA A O 1
ATOM 626 N N . VAL A 1 80 ? 39.492 1.604 -105.063 1.00 43.50 80 VAL A N 1
ATOM 627 C CA . VAL A 1 80 ? 40.767 1.263 -105.697 1.00 43.50 80 VAL A CA 1
ATOM 628 C C . VAL A 1 80 ? 40.925 2.176 -106.911 1.00 43.50 80 VAL A C 1
ATOM 630 O O . VAL A 1 80 ? 40.233 2.005 -107.910 1.00 43.50 80 VAL A O 1
ATOM 633 N N . LEU A 1 81 ? 41.801 3.174 -106.806 1.00 38.41 81 LEU A N 1
ATOM 634 C CA . LEU A 1 81 ? 42.273 3.948 -107.949 1.00 38.41 81 LEU A CA 1
ATOM 635 C C . LEU A 1 81 ? 43.527 3.267 -108.504 1.00 38.41 81 LEU A C 1
ATOM 637 O O . LEU A 1 81 ? 44.544 3.165 -107.818 1.00 38.41 81 LEU A O 1
ATOM 641 N N . GLU A 1 82 ? 43.428 2.796 -109.747 1.00 43.72 82 GLU A N 1
ATOM 642 C CA . GLU A 1 82 ? 44.565 2.433 -110.591 1.00 43.72 82 GLU A CA 1
ATOM 643 C C . GLU A 1 82 ? 45.454 3.667 -110.780 1.00 43.72 82 GLU A C 1
ATOM 645 O O . GLU A 1 82 ? 45.082 4.629 -111.451 1.00 43.72 82 GLU A O 1
ATOM 650 N N . ALA A 1 83 ? 46.630 3.652 -110.154 1.00 42.12 83 ALA A N 1
ATOM 651 C CA . ALA A 1 83 ? 47.679 4.617 -110.432 1.00 42.12 83 ALA A CA 1
ATOM 652 C C . ALA A 1 83 ? 48.481 4.121 -111.640 1.00 42.12 83 ALA A C 1
ATOM 654 O O . ALA A 1 83 ? 49.279 3.189 -111.547 1.00 42.12 83 ALA A O 1
ATOM 655 N N . GLU A 1 84 ? 48.228 4.759 -112.775 1.00 42.31 84 GLU A N 1
ATOM 656 C CA . GLU A 1 84 ? 49.017 4.690 -113.997 1.00 42.31 84 GLU A CA 1
ATOM 657 C C . GLU A 1 84 ? 50.484 5.038 -113.675 1.00 42.31 84 GLU A C 1
ATOM 659 O O . GLU A 1 84 ? 50.812 6.155 -113.266 1.00 42.31 84 GLU A O 1
ATOM 664 N N . SER A 1 85 ? 51.381 4.055 -113.780 1.00 41.41 85 SER A N 1
ATOM 665 C CA . SER A 1 85 ? 52.809 4.237 -113.528 1.00 41.41 85 SER A CA 1
ATOM 666 C C . SER A 1 85 ? 53.459 4.933 -114.721 1.00 41.41 85 SER A C 1
ATOM 668 O O . SER A 1 85 ? 53.852 4.289 -115.692 1.00 41.41 85 SER A O 1
ATOM 670 N N . VAL A 1 86 ? 53.574 6.256 -114.639 1.00 43.09 86 VAL A N 1
ATOM 671 C CA . VAL A 1 86 ? 54.383 7.057 -115.559 1.00 43.09 86 VAL A CA 1
ATOM 672 C C . VAL A 1 86 ? 55.861 6.812 -115.241 1.00 43.09 86 VAL A C 1
ATOM 674 O O . VAL A 1 86 ? 56.342 7.170 -114.164 1.00 43.09 86 VAL A O 1
ATOM 677 N N . GLU A 1 87 ? 56.589 6.196 -116.174 1.00 48.38 87 GLU A N 1
ATOM 678 C CA . GLU A 1 87 ? 58.052 6.145 -116.153 1.00 48.38 87 GLU A CA 1
ATOM 679 C C . GLU A 1 87 ? 58.600 7.564 -116.354 1.00 48.38 87 GLU A C 1
ATOM 681 O O . GLU A 1 87 ? 58.710 8.070 -117.470 1.00 48.38 87 GLU A O 1
ATOM 686 N N . VAL A 1 88 ? 58.899 8.234 -115.241 1.00 46.66 88 VAL A N 1
ATOM 687 C CA . VAL A 1 88 ? 59.593 9.521 -115.238 1.00 46.66 88 VAL A CA 1
ATOM 688 C C . VAL A 1 88 ? 61.096 9.269 -115.306 1.00 46.66 88 VAL A C 1
ATOM 690 O O . VAL A 1 88 ? 61.679 8.581 -114.465 1.00 46.66 88 VAL A O 1
ATOM 693 N N . ASP A 1 89 ? 61.696 9.862 -116.331 1.00 43.47 89 ASP A N 1
ATOM 694 C CA . ASP A 1 89 ? 63.119 9.888 -116.640 1.00 43.47 89 ASP A CA 1
ATOM 695 C C . ASP A 1 89 ? 63.962 10.314 -115.418 1.00 43.47 89 ASP A C 1
ATOM 697 O O . ASP A 1 89 ? 63.793 11.397 -114.849 1.00 43.47 89 ASP A O 1
ATOM 701 N N . ARG A 1 90 ? 64.850 9.422 -114.967 1.00 52.44 90 ARG A N 1
ATOM 702 C CA . ARG A 1 90 ? 65.461 9.439 -113.622 1.00 52.44 90 ARG A CA 1
ATOM 703 C C . ARG A 1 90 ? 66.661 10.383 -113.462 1.00 52.44 90 ARG A C 1
ATOM 705 O O . ARG A 1 90 ? 67.231 10.415 -112.381 1.00 52.44 90 ARG A O 1
ATOM 712 N N . ASN A 1 91 ? 67.029 11.153 -114.491 1.00 52.25 91 ASN A N 1
ATOM 713 C CA . ASN A 1 91 ? 68.289 11.916 -114.527 1.00 52.25 91 ASN A CA 1
ATOM 714 C C . ASN A 1 91 ? 68.149 13.430 -114.811 1.00 52.25 91 ASN A C 1
ATOM 716 O O . ASN A 1 91 ? 69.135 14.069 -115.166 1.00 52.25 91 ASN A O 1
ATOM 720 N N . TYR A 1 92 ? 66.966 14.034 -114.636 1.00 46.34 92 TYR A N 1
ATOM 721 C CA . TYR A 1 92 ? 66.765 15.481 -114.877 1.00 46.34 92 TYR A CA 1
ATOM 722 C C . TYR A 1 92 ? 66.055 16.248 -113.741 1.00 46.34 92 TYR A C 1
ATOM 724 O O . TYR A 1 92 ? 65.630 17.387 -113.929 1.00 46.34 92 TYR A O 1
ATOM 732 N N . PHE A 1 93 ? 65.927 15.644 -112.553 1.00 44.56 93 PHE A N 1
ATOM 733 C CA . PHE A 1 93 ? 65.090 16.164 -111.457 1.00 44.56 93 PHE A CA 1
ATOM 734 C C . PHE A 1 93 ? 65.760 16.186 -110.068 1.00 44.56 93 PHE A C 1
ATOM 736 O O . PHE A 1 93 ? 65.071 16.335 -109.064 1.00 44.56 93 PHE A O 1
ATOM 743 N N . GLU A 1 94 ? 67.087 16.076 -109.967 1.00 51.31 94 GLU A N 1
ATOM 744 C CA . GLU A 1 94 ? 67.767 16.134 -108.657 1.00 51.31 94 GLU A CA 1
ATOM 745 C C . GLU A 1 94 ? 67.968 17.571 -108.129 1.00 51.31 94 GLU A C 1
ATOM 747 O O . GLU A 1 94 ? 68.040 17.768 -106.917 1.00 51.31 94 GLU A O 1
ATOM 752 N N . GLU A 1 95 ? 67.954 18.602 -108.987 1.00 51.78 95 GLU A N 1
ATOM 753 C CA . GLU A 1 95 ? 68.301 19.980 -108.580 1.00 51.78 95 GLU A CA 1
ATOM 754 C C . GLU A 1 95 ? 67.090 20.902 -108.296 1.00 51.78 95 GLU A C 1
ATOM 756 O O . GLU A 1 95 ? 67.220 21.891 -107.578 1.00 51.78 95 GLU A O 1
ATOM 761 N N . THR A 1 96 ? 65.879 20.560 -108.761 1.00 51.62 96 THR A N 1
ATOM 762 C CA . THR A 1 96 ? 64.636 21.332 -108.501 1.00 51.62 96 THR A CA 1
ATOM 763 C C . THR A 1 96 ? 63.673 20.667 -107.508 1.00 51.62 96 THR A C 1
ATOM 765 O O . THR A 1 96 ? 62.739 21.316 -107.034 1.00 51.62 96 THR A O 1
ATOM 768 N N . GLN A 1 97 ? 63.911 19.408 -107.114 1.00 52.59 97 GLN A N 1
ATOM 769 C CA . GLN A 1 97 ? 63.142 18.729 -106.058 1.00 52.59 97 GLN A CA 1
ATOM 770 C C . GLN A 1 97 ? 63.670 18.996 -104.646 1.00 52.59 97 GLN A C 1
ATOM 772 O O . GLN A 1 97 ? 62.930 18.807 -103.682 1.00 52.59 97 GLN A O 1
ATOM 777 N N . ALA A 1 98 ? 64.908 19.469 -104.482 1.00 58.72 98 ALA A N 1
ATOM 778 C CA . ALA A 1 98 ? 65.470 19.816 -103.175 1.00 58.72 98 ALA A CA 1
ATOM 779 C C . ALA A 1 98 ? 64.593 20.795 -102.349 1.00 58.72 98 ALA A C 1
ATOM 781 O O . ALA A 1 98 ? 64.333 20.501 -101.178 1.00 58.72 98 ALA A O 1
ATOM 782 N N . PRO A 1 99 ? 64.052 21.903 -102.905 1.00 65.75 99 PRO A N 1
ATOM 783 C CA . PRO A 1 99 ? 63.170 22.789 -102.139 1.00 65.75 99 PRO A CA 1
ATOM 784 C C . PRO A 1 99 ? 61.807 22.150 -101.826 1.00 65.75 99 PRO A C 1
ATOM 786 O O . PRO A 1 99 ? 61.319 22.267 -100.705 1.00 65.75 99 PRO A O 1
ATOM 789 N N . ILE A 1 100 ? 61.208 21.413 -102.769 1.00 68.94 100 ILE A N 1
ATOM 790 C CA . ILE A 1 100 ? 59.890 20.778 -102.584 1.00 68.94 100 ILE A CA 1
ATOM 791 C C . ILE A 1 100 ? 59.966 19.630 -101.570 1.00 68.94 100 ILE A C 1
ATOM 793 O O . ILE A 1 100 ? 59.116 19.518 -100.693 1.00 68.94 100 ILE A O 1
ATOM 797 N N . THR A 1 101 ? 61.008 18.802 -101.632 1.00 71.56 101 THR A N 1
ATOM 798 C CA . THR A 1 101 ? 61.245 17.725 -100.657 1.00 71.56 101 THR A CA 1
ATOM 799 C C . THR A 1 101 ? 61.540 18.268 -99.262 1.00 71.56 101 THR A C 1
ATOM 801 O O . THR A 1 101 ? 61.157 17.637 -98.280 1.00 71.56 101 THR A O 1
ATOM 804 N N . THR A 1 102 ? 62.153 19.451 -99.156 1.00 74.44 102 THR A N 1
ATOM 805 C CA . THR A 1 102 ? 62.353 20.142 -97.874 1.00 74.44 102 THR A CA 1
ATOM 806 C C . THR A 1 102 ? 61.024 20.628 -97.294 1.00 74.44 102 THR A C 1
ATOM 808 O O . THR A 1 102 ? 60.734 20.328 -96.141 1.00 74.44 102 THR A O 1
ATOM 811 N N . ILE A 1 103 ? 60.163 21.253 -98.105 1.00 78.31 103 ILE A N 1
ATOM 812 C CA . ILE A 1 103 ? 58.816 21.680 -97.685 1.00 78.31 103 ILE A CA 1
ATOM 813 C C . ILE A 1 103 ? 57.943 20.473 -97.301 1.00 78.31 103 ILE A C 1
ATOM 815 O O . ILE A 1 103 ? 57.287 20.485 -96.263 1.00 78.31 103 ILE A O 1
ATOM 819 N N . ILE A 1 104 ? 57.957 19.391 -98.088 1.00 80.50 104 ILE A N 1
ATOM 820 C CA . ILE A 1 104 ? 57.229 18.152 -97.767 1.00 80.50 104 ILE A CA 1
ATOM 821 C C . ILE A 1 104 ? 57.764 17.524 -96.477 1.00 80.50 104 ILE A C 1
ATOM 823 O O . ILE A 1 104 ? 56.972 17.032 -95.674 1.00 80.50 104 ILE A O 1
ATOM 827 N N . ARG A 1 105 ? 59.080 17.554 -96.239 1.00 81.19 105 ARG A N 1
ATOM 828 C CA . ARG A 1 105 ? 59.691 17.064 -94.995 1.00 81.19 105 ARG A CA 1
ATOM 829 C C . ARG A 1 105 ? 59.257 17.898 -93.792 1.00 81.19 105 ARG A C 1
ATOM 831 O O . ARG A 1 105 ? 58.886 17.307 -92.785 1.00 81.19 105 ARG A O 1
ATOM 838 N N . GLU A 1 106 ? 59.254 19.224 -93.898 1.00 82.19 106 GLU A N 1
ATOM 839 C CA . GLU A 1 106 ? 58.787 20.120 -92.832 1.00 82.19 106 GLU A CA 1
ATOM 840 C C . GLU A 1 106 ? 57.292 19.936 -92.546 1.00 82.19 106 GLU A C 1
ATOM 842 O O . GLU A 1 106 ? 56.908 19.769 -91.391 1.00 82.19 106 GLU A O 1
ATOM 847 N N . MET A 1 107 ? 56.446 19.868 -93.579 1.00 80.69 107 MET A N 1
ATOM 848 C CA . MET A 1 107 ? 55.019 19.573 -93.406 1.00 80.69 107 MET A CA 1
ATOM 849 C C . MET A 1 107 ? 54.808 18.191 -92.778 1.00 80.69 107 MET A C 1
ATOM 851 O O . MET A 1 107 ? 54.021 18.049 -91.847 1.00 80.69 107 MET A O 1
ATOM 855 N N . SER A 1 108 ? 55.547 17.173 -93.227 1.00 83.81 108 SER A N 1
ATOM 856 C CA . SER A 1 108 ? 55.473 15.820 -92.659 1.00 83.81 108 SER A CA 1
ATOM 857 C C . SER A 1 108 ? 55.931 15.783 -91.200 1.00 83.81 108 SER A C 1
ATOM 859 O O . SER A 1 108 ? 55.344 15.061 -90.399 1.00 83.81 108 SER A O 1
ATOM 861 N N . GLN A 1 109 ? 56.943 16.575 -90.832 1.00 85.81 109 GLN A N 1
ATOM 862 C CA . GLN A 1 109 ? 57.378 16.739 -89.444 1.00 85.81 109 GLN A CA 1
ATOM 863 C C . GLN A 1 109 ? 56.302 17.429 -88.601 1.00 85.81 109 GLN A C 1
ATOM 865 O O . GLN A 1 109 ? 55.973 16.924 -87.533 1.00 85.81 109 GLN A O 1
ATOM 870 N N . GLN A 1 110 ? 55.682 18.504 -89.095 1.00 84.00 110 GLN A N 1
ATOM 871 C CA . GLN A 1 110 ? 54.579 19.174 -88.398 1.00 84.00 110 GLN A CA 1
ATOM 872 C C . GLN A 1 110 ? 53.369 18.251 -88.204 1.00 84.00 110 GLN A C 1
ATOM 874 O O . GLN A 1 110 ? 52.803 18.208 -87.111 1.00 84.00 110 GLN A O 1
ATOM 879 N N . PHE A 1 111 ? 53.001 17.462 -89.218 1.00 86.94 111 PHE A N 1
ATOM 880 C CA . PHE A 1 111 ? 51.942 16.460 -89.090 1.00 86.94 111 PHE A CA 1
ATOM 881 C C . PHE A 1 111 ? 52.319 15.349 -88.109 1.00 86.94 111 PHE A C 1
ATOM 883 O O . PHE A 1 111 ? 51.491 14.962 -87.288 1.00 86.94 111 PHE A O 1
ATOM 890 N N . ALA A 1 112 ? 53.562 14.861 -88.132 1.00 87.56 112 ALA A N 1
ATOM 891 C CA . ALA A 1 112 ? 54.033 13.869 -87.170 1.00 87.56 112 ALA A CA 1
ATOM 892 C C . ALA A 1 112 ? 54.023 14.415 -85.731 1.00 87.56 112 ALA A C 1
ATOM 894 O O . ALA A 1 112 ? 53.607 13.712 -84.809 1.00 87.56 112 ALA A O 1
ATOM 895 N N . GLU A 1 113 ? 54.411 15.677 -85.534 1.00 88.56 113 GLU A N 1
ATOM 896 C CA . GLU A 1 113 ? 54.347 16.354 -84.239 1.00 88.56 113 GLU A CA 1
ATOM 897 C C . GLU A 1 113 ? 52.904 16.524 -83.757 1.00 88.56 113 GLU A C 1
ATOM 899 O O . GLU A 1 113 ? 52.603 16.184 -82.611 1.00 88.56 113 GLU A O 1
ATOM 904 N N . GLN A 1 114 ? 51.994 16.996 -84.613 1.00 89.44 114 GLN A N 1
ATOM 905 C CA . GLN A 1 114 ? 50.570 17.116 -84.284 1.00 89.44 114 GLN A CA 1
ATOM 906 C C . GLN A 1 114 ? 49.956 15.756 -83.939 1.00 89.44 114 GLN A C 1
ATOM 908 O O . GLN A 1 114 ? 49.325 15.624 -82.892 1.00 89.44 114 GLN A O 1
ATOM 913 N N . LEU A 1 115 ? 50.231 14.726 -84.740 1.00 90.88 115 LEU A N 1
ATOM 914 C CA . LEU A 1 115 ? 49.755 13.365 -84.503 1.00 90.88 115 LEU A CA 1
ATOM 915 C C . LEU A 1 115 ? 50.332 12.775 -83.204 1.00 90.88 115 LEU A C 1
ATOM 917 O O . LEU A 1 115 ? 49.656 12.022 -82.504 1.00 90.88 115 LEU A O 1
ATOM 921 N N . SER A 1 116 ? 51.575 13.115 -82.845 1.00 90.94 116 SER A N 1
ATOM 922 C CA . SER A 1 116 ? 52.182 12.686 -81.577 1.00 90.94 116 SER A CA 1
ATOM 923 C C . SER A 1 116 ? 51.536 13.365 -80.363 1.00 90.94 116 SER A C 1
ATOM 925 O O . SER A 1 116 ? 51.223 12.686 -79.383 1.00 90.94 116 SER A O 1
ATOM 927 N N . LYS A 1 117 ? 51.248 14.672 -80.453 1.00 92.69 117 LYS A N 1
ATOM 928 C CA . LYS A 1 117 ? 50.522 15.435 -79.427 1.00 92.69 117 LYS A CA 1
ATOM 929 C C . LYS A 1 117 ? 49.102 14.907 -79.256 1.00 92.69 117 LYS A C 1
ATOM 931 O O . LYS A 1 117 ? 48.665 14.677 -78.134 1.00 92.69 117 LYS A O 1
ATOM 936 N N . GLU A 1 118 ? 48.404 14.647 -80.356 1.00 91.62 118 GLU A N 1
ATOM 937 C CA . GLU A 1 118 ? 47.049 14.098 -80.337 1.00 91.62 118 GLU A CA 1
ATOM 938 C C . GLU A 1 118 ? 47.007 12.690 -79.728 1.00 91.62 118 GLU A C 1
ATOM 940 O O . GLU A 1 118 ? 46.129 12.387 -78.919 1.00 91.62 118 GLU A O 1
ATOM 945 N N . LYS A 1 119 ? 47.989 11.834 -80.034 1.00 92.69 119 LYS A N 1
ATOM 946 C CA . LYS A 1 119 ? 48.135 10.526 -79.373 1.00 92.69 119 LYS A CA 1
ATOM 947 C C . LYS A 1 119 ? 48.370 10.666 -77.872 1.00 92.69 119 LYS A C 1
ATOM 949 O O . LYS A 1 119 ? 47.779 9.919 -77.097 1.00 92.69 119 LYS A O 1
ATOM 954 N N . GLN A 1 120 ? 49.205 11.614 -77.452 1.00 93.25 120 GLN A N 1
ATOM 955 C CA . GLN A 1 120 ? 49.471 11.856 -76.035 1.00 93.25 120 GLN A CA 1
ATOM 956 C C . GLN A 1 120 ? 48.216 12.340 -75.293 1.00 93.25 120 GLN A C 1
ATOM 958 O O . GLN A 1 120 ? 47.922 11.834 -74.211 1.00 93.25 120 GLN A O 1
ATOM 963 N N . ILE A 1 121 ? 47.451 13.256 -75.893 1.00 93.81 121 ILE A N 1
ATOM 964 C CA . ILE A 1 121 ? 46.173 13.735 -75.347 1.00 93.81 121 ILE A CA 1
ATOM 965 C C . ILE A 1 121 ? 45.166 12.584 -75.260 1.00 93.81 121 ILE A C 1
ATOM 967 O O . ILE A 1 121 ? 44.556 12.382 -74.215 1.00 93.81 121 ILE A O 1
ATOM 971 N N . ASN A 1 122 ? 45.031 11.776 -76.314 1.00 93.06 122 ASN A N 1
ATOM 972 C CA . ASN A 1 122 ? 44.134 10.621 -76.302 1.00 93.06 122 ASN A CA 1
ATOM 973 C C . ASN A 1 122 ? 44.496 9.609 -75.209 1.00 93.06 122 ASN A C 1
ATOM 975 O O . ASN A 1 122 ? 43.606 9.093 -74.538 1.00 93.06 122 ASN A O 1
ATOM 979 N N . LEU A 1 123 ? 45.786 9.349 -74.984 1.00 94.69 123 LEU A N 1
ATOM 980 C CA . LEU A 1 123 ? 46.220 8.490 -73.881 1.00 94.69 123 LEU A CA 1
ATOM 981 C C . LEU A 1 123 ? 45.821 9.076 -72.521 1.00 94.69 123 LEU A C 1
ATOM 983 O O . LEU A 1 123 ? 45.308 8.343 -71.681 1.00 94.69 123 LEU A O 1
ATOM 987 N N . GLN A 1 124 ? 46.011 10.382 -72.308 1.00 94.44 124 GLN A N 1
ATOM 988 C CA . GLN A 1 124 ? 45.599 11.053 -71.069 1.00 94.44 124 GLN A CA 1
ATOM 989 C C . GLN A 1 124 ? 44.087 10.960 -70.844 1.00 94.44 124 GLN A C 1
ATOM 991 O O . GLN A 1 124 ? 43.662 10.548 -69.767 1.00 94.44 124 GLN A O 1
ATOM 996 N N . LEU A 1 125 ? 43.288 11.247 -71.874 1.00 94.81 125 LEU A N 1
ATOM 997 C CA . LEU A 1 125 ? 41.830 11.130 -71.811 1.00 94.81 125 LEU A CA 1
ATOM 998 C C . LEU A 1 125 ? 41.384 9.692 -71.526 1.00 94.81 125 LEU A C 1
ATOM 1000 O O . LEU A 1 125 ? 40.460 9.475 -70.747 1.00 94.81 125 LEU A O 1
ATOM 1004 N N . GLN A 1 126 ? 42.058 8.692 -72.099 1.00 94.19 126 GLN A N 1
ATOM 1005 C CA . GLN A 1 126 ? 41.776 7.287 -71.801 1.00 94.19 126 GLN A CA 1
ATOM 1006 C C . GLN A 1 126 ? 42.099 6.913 -70.351 1.00 94.19 126 GLN A C 1
ATOM 1008 O O . GLN A 1 126 ? 41.374 6.112 -69.760 1.00 94.19 126 GLN A O 1
ATOM 1013 N N . TYR A 1 127 ? 43.173 7.454 -69.770 1.00 95.50 127 TYR A N 1
ATOM 1014 C CA . TYR A 1 127 ? 43.472 7.243 -68.353 1.00 95.50 127 TYR A CA 1
ATOM 1015 C C . TYR A 1 127 ? 42.431 7.906 -67.455 1.00 95.50 127 TYR A C 1
ATOM 1017 O O . TYR A 1 127 ? 41.944 7.258 -66.531 1.00 95.50 127 TYR A O 1
ATOM 1025 N N . GLU A 1 128 ? 42.038 9.143 -67.760 1.00 95.81 128 GLU A N 1
ATOM 1026 C CA . GLU A 1 128 ? 41.013 9.851 -66.997 1.00 95.81 128 GLU A CA 1
ATOM 1027 C C . GLU A 1 128 ? 39.661 9.132 -67.078 1.00 95.81 128 GLU A C 1
ATOM 1029 O O . GLU A 1 128 ? 39.033 8.901 -66.049 1.00 95.81 128 GLU A O 1
ATOM 1034 N N . LEU A 1 129 ? 39.240 8.683 -68.265 1.00 94.62 129 LEU A N 1
ATOM 1035 C CA . LEU A 1 129 ? 38.015 7.892 -68.424 1.00 94.62 129 LEU A CA 1
ATOM 1036 C C . LEU A 1 129 ? 38.051 6.611 -67.590 1.00 94.62 129 LEU A C 1
ATOM 1038 O O . LEU A 1 129 ? 37.091 6.321 -66.884 1.00 94.62 129 LEU A O 1
ATOM 1042 N N . LYS A 1 130 ? 39.173 5.879 -67.594 1.00 95.50 130 LYS A N 1
ATOM 1043 C CA . LYS A 1 130 ? 39.327 4.675 -66.763 1.00 95.50 130 LYS A CA 1
ATOM 1044 C C . LYS A 1 130 ? 39.251 4.988 -65.272 1.00 95.50 130 LYS A C 1
ATOM 1046 O O . LYS A 1 130 ? 38.654 4.221 -64.521 1.00 95.50 130 LYS A O 1
ATOM 1051 N N . GLU A 1 131 ? 39.851 6.089 -64.832 1.00 95.62 131 GLU A N 1
ATOM 1052 C CA . GLU A 1 131 ? 39.787 6.515 -63.435 1.00 95.62 131 GLU A CA 1
ATOM 1053 C C . GLU A 1 131 ? 38.353 6.884 -63.031 1.00 95.62 131 GLU A C 1
ATOM 1055 O O . GLU A 1 131 ? 37.863 6.427 -61.996 1.00 95.62 131 GLU A O 1
ATOM 1060 N N . LYS A 1 132 ? 37.646 7.641 -63.876 1.00 94.69 132 LYS A N 1
ATOM 1061 C CA . LYS A 1 132 ? 36.236 7.996 -63.668 1.00 94.69 132 LYS A CA 1
ATOM 1062 C C . LYS A 1 132 ? 35.342 6.760 -63.680 1.00 94.69 132 LYS A C 1
ATOM 1064 O O . LYS A 1 132 ? 34.483 6.648 -62.815 1.00 94.69 132 LYS A O 1
ATOM 1069 N N . ASP A 1 133 ? 35.578 5.800 -64.570 1.00 95.25 133 ASP A N 1
ATOM 1070 C CA . ASP A 1 133 ? 34.846 4.529 -64.607 1.00 95.25 133 ASP A CA 1
ATOM 1071 C C . ASP A 1 133 ? 35.024 3.730 -63.312 1.00 95.25 133 ASP A C 1
ATOM 1073 O O . ASP A 1 133 ? 34.069 3.138 -62.807 1.00 95.25 133 ASP A O 1
ATOM 1077 N N . VAL A 1 134 ? 36.234 3.712 -62.744 1.00 95.12 134 VAL A N 1
ATOM 1078 C CA . VAL A 1 134 ? 36.489 3.079 -61.442 1.00 95.12 134 VAL A CA 1
ATOM 1079 C C . VAL A 1 134 ? 35.761 3.828 -60.325 1.00 95.12 134 VAL A C 1
ATOM 1081 O O . VAL A 1 134 ? 35.106 3.192 -59.503 1.00 95.12 134 VAL A O 1
ATOM 1084 N N . GLN A 1 135 ? 35.810 5.163 -60.313 1.00 93.50 135 GLN A N 1
ATOM 1085 C CA . GLN A 1 135 ? 35.077 5.973 -59.334 1.00 93.50 135 GLN A CA 1
ATOM 1086 C C . GLN A 1 135 ? 33.565 5.733 -59.422 1.00 93.50 135 GLN A C 1
ATOM 1088 O O . GLN A 1 135 ? 32.929 5.498 -58.398 1.00 93.50 135 GLN A O 1
ATOM 1093 N N . LEU A 1 136 ? 33.000 5.717 -60.632 1.00 92.81 136 LEU A N 1
ATOM 1094 C CA . LEU A 1 136 ? 31.583 5.442 -60.871 1.00 92.81 136 LEU A CA 1
ATOM 1095 C C . LEU A 1 136 ? 31.188 4.042 -60.391 1.00 92.81 136 LEU A C 1
ATOM 1097 O O . LEU A 1 136 ? 30.131 3.889 -59.785 1.00 92.81 136 LEU A O 1
ATOM 1101 N N . LYS A 1 137 ? 32.047 3.036 -60.595 1.00 94.69 137 LYS A N 1
ATOM 1102 C CA . LYS A 1 137 ? 31.826 1.670 -60.090 1.00 94.69 137 LYS A CA 1
ATOM 1103 C C . LYS A 1 137 ? 31.875 1.567 -58.565 1.00 94.69 137 LYS A C 1
ATOM 1105 O O . LYS A 1 137 ? 31.237 0.673 -58.026 1.00 94.69 137 LYS A O 1
ATOM 1110 N N . LEU A 1 138 ? 32.594 2.459 -57.883 1.00 95.50 138 LEU A N 1
ATOM 1111 C CA . LEU A 1 138 ? 32.689 2.499 -56.417 1.00 95.50 138 LEU A CA 1
ATOM 1112 C C . LEU A 1 138 ? 31.530 3.261 -55.754 1.00 95.50 138 LEU A C 1
ATOM 1114 O O . LEU A 1 138 ? 31.272 3.070 -54.566 1.00 95.50 138 LEU A O 1
ATOM 1118 N N . LEU A 1 139 ? 30.816 4.125 -56.486 1.00 94.19 139 LEU A N 1
ATOM 1119 C CA . LEU A 1 139 ? 29.698 4.900 -55.930 1.00 94.19 139 LEU A CA 1
ATOM 1120 C C . LEU A 1 139 ? 28.601 4.035 -55.281 1.00 94.19 139 LEU A C 1
ATOM 1122 O O . LEU A 1 139 ? 28.176 4.393 -54.180 1.00 94.19 139 LEU A O 1
ATOM 1126 N N . PRO A 1 140 ? 28.155 2.910 -55.879 1.00 95.00 140 PRO A N 1
ATOM 1127 C CA . PRO A 1 140 ? 27.167 2.033 -55.255 1.00 95.00 140 PRO A CA 1
ATOM 1128 C C . PRO A 1 140 ? 27.632 1.475 -53.907 1.00 95.00 140 PRO A C 1
ATOM 1130 O O . PRO A 1 140 ? 26.842 1.407 -52.968 1.00 95.00 140 PRO A O 1
ATOM 1133 N N . ASP A 1 141 ? 28.916 1.134 -53.778 1.00 94.69 141 ASP A N 1
ATOM 1134 C CA . ASP A 1 141 ? 29.474 0.605 -52.531 1.00 94.69 141 ASP A CA 1
ATOM 1135 C C . ASP A 1 141 ? 29.508 1.678 -51.434 1.00 94.69 141 ASP A C 1
ATOM 1137 O O . ASP A 1 141 ? 29.168 1.399 -50.283 1.00 94.69 141 ASP A O 1
ATOM 1141 N N . PHE A 1 142 ? 29.842 2.927 -51.779 1.00 94.88 142 PHE A N 1
ATOM 1142 C CA . PHE A 1 142 ? 29.782 4.044 -50.831 1.00 94.88 142 PHE A CA 1
ATOM 1143 C C . PHE A 1 142 ? 28.352 4.392 -50.416 1.00 94.88 142 PHE A C 1
ATOM 1145 O O . PHE A 1 142 ? 28.115 4.684 -49.243 1.00 94.88 142 PHE A O 1
ATOM 1152 N N . GLN A 1 143 ? 27.399 4.348 -51.350 1.00 94.94 143 GLN A N 1
ATOM 1153 C CA . GLN A 1 143 ? 25.980 4.539 -51.046 1.00 94.94 143 GLN A CA 1
ATOM 1154 C C . GLN A 1 143 ? 25.485 3.457 -50.091 1.00 94.94 143 GLN A C 1
ATOM 1156 O O . GLN A 1 143 ? 24.926 3.779 -49.045 1.00 94.94 143 GLN A O 1
ATOM 1161 N N . LYS A 1 144 ? 25.789 2.192 -50.392 1.00 96.94 144 LYS A N 1
ATOM 1162 C CA . LYS A 1 144 ? 25.452 1.065 -49.527 1.00 96.94 144 LYS A CA 1
ATOM 1163 C C . LYS A 1 144 ? 26.073 1.212 -48.139 1.00 96.94 144 LYS A C 1
ATOM 1165 O O . LYS A 1 144 ? 25.372 1.099 -47.143 1.00 96.94 144 LYS A O 1
ATOM 1170 N N . GLN A 1 145 ? 27.360 1.549 -48.050 1.00 96.31 145 GLN A N 1
ATOM 1171 C CA . GLN A 1 145 ? 28.021 1.751 -46.759 1.00 96.31 145 GLN A CA 1
ATOM 1172 C C . GLN A 1 145 ? 27.409 2.915 -45.961 1.00 96.31 145 GLN A C 1
ATOM 1174 O O . GLN A 1 145 ? 27.326 2.847 -44.734 1.00 96.31 145 GLN A O 1
ATOM 1179 N N . ALA A 1 146 ? 27.002 3.998 -46.626 1.00 95.62 146 ALA A N 1
ATOM 1180 C CA . ALA A 1 146 ? 26.336 5.119 -45.972 1.00 95.62 146 ALA A CA 1
ATOM 1181 C C . ALA A 1 146 ? 24.943 4.730 -45.454 1.00 95.62 146 ALA A C 1
ATOM 1183 O O . ALA A 1 146 ? 24.582 5.109 -44.339 1.00 95.62 146 ALA A O 1
ATOM 1184 N N . GLU A 1 147 ? 24.186 3.952 -46.230 1.00 95.94 147 GLU A N 1
ATOM 1185 C CA . GLU A 1 147 ? 22.892 3.409 -45.815 1.00 95.94 147 GLU A CA 1
ATOM 1186 C C . GLU A 1 147 ? 23.033 2.437 -44.643 1.00 95.94 147 GLU A C 1
ATOM 1188 O O . GLU A 1 147 ? 22.331 2.605 -43.648 1.00 95.94 147 GLU A O 1
ATOM 1193 N N . ASP A 1 148 ? 23.984 1.503 -44.701 1.00 96.56 148 ASP A N 1
ATOM 1194 C CA . ASP A 1 148 ? 24.263 0.552 -43.620 1.00 96.56 148 ASP A CA 1
ATOM 1195 C C . ASP A 1 148 ? 24.616 1.294 -42.322 1.00 96.56 148 ASP A C 1
ATOM 1197 O O . ASP A 1 148 ? 24.031 1.034 -41.273 1.00 96.56 148 ASP A O 1
ATOM 1201 N N . ARG A 1 149 ? 25.489 2.310 -42.389 1.00 96.00 149 ARG A N 1
ATOM 1202 C CA . ARG A 1 149 ? 25.819 3.148 -41.221 1.00 96.00 149 ARG A CA 1
ATOM 1203 C C . ARG A 1 149 ? 24.613 3.911 -40.683 1.00 96.00 149 ARG A C 1
ATOM 1205 O O . ARG A 1 149 ? 24.496 4.073 -39.469 1.00 96.00 149 ARG A O 1
ATOM 1212 N N . ARG A 1 150 ? 23.733 4.402 -41.561 1.00 96.19 150 ARG A N 1
ATOM 1213 C CA . ARG A 1 150 ? 22.506 5.093 -41.146 1.00 96.19 150 ARG A CA 1
ATOM 1214 C C . ARG A 1 150 ? 21.561 4.129 -40.434 1.00 96.19 150 ARG A C 1
ATOM 1216 O O . ARG A 1 150 ? 21.031 4.481 -39.387 1.00 96.19 150 ARG A O 1
ATOM 1223 N N . LEU A 1 151 ? 21.380 2.929 -40.981 1.00 97.25 151 LEU A N 1
ATOM 1224 C CA . LEU A 1 151 ? 20.553 1.884 -40.383 1.00 97.25 151 LEU A CA 1
ATOM 1225 C C . LEU A 1 151 ? 21.118 1.442 -39.031 1.00 97.25 151 LEU A C 1
ATOM 1227 O O . LEU A 1 151 ? 20.370 1.375 -38.064 1.00 97.25 151 LEU A O 1
ATOM 1231 N N . GLU A 1 152 ? 22.431 1.228 -38.924 1.00 97.31 152 GLU A N 1
ATOM 1232 C CA . GLU A 1 152 ? 23.081 0.900 -37.651 1.00 97.31 152 GLU A CA 1
ATOM 1233 C C . GLU A 1 152 ? 22.915 2.001 -36.594 1.00 97.31 152 GLU A C 1
ATOM 1235 O O . GLU A 1 152 ? 22.765 1.706 -35.406 1.00 97.31 152 GLU A O 1
ATOM 1240 N N . ALA A 1 153 ? 22.981 3.273 -36.997 1.00 96.00 153 ALA A N 1
ATOM 1241 C CA . ALA A 1 153 ? 22.744 4.394 -36.094 1.00 96.00 153 ALA A CA 1
ATOM 1242 C C . ALA A 1 153 ? 21.283 4.417 -35.620 1.00 96.00 153 ALA A C 1
ATOM 1244 O O . ALA A 1 153 ? 21.039 4.502 -34.419 1.00 96.00 153 ALA A O 1
ATOM 1245 N N . GLU A 1 154 ? 20.329 4.243 -36.536 1.00 96.38 154 GLU A N 1
ATOM 1246 C CA . GLU A 1 154 ? 18.899 4.176 -36.224 1.00 96.38 154 GLU A CA 1
ATOM 1247 C C . GLU A 1 154 ? 18.581 3.014 -35.269 1.00 96.38 154 GLU A C 1
ATOM 1249 O O . GLU A 1 154 ? 17.882 3.202 -34.273 1.00 96.38 154 GLU A O 1
ATOM 1254 N N . THR A 1 155 ? 19.148 1.823 -35.490 1.00 96.62 155 THR A N 1
ATOM 1255 C CA . THR A 1 155 ? 18.943 0.685 -34.581 1.00 96.62 155 THR A CA 1
ATOM 1256 C C . THR A 1 155 ? 19.519 0.952 -33.195 1.00 96.62 155 THR A C 1
ATOM 1258 O O . THR A 1 155 ? 18.859 0.663 -32.199 1.00 96.62 155 THR A O 1
ATOM 1261 N N . LYS A 1 156 ? 20.711 1.558 -33.109 1.00 97.44 156 LYS A N 1
ATOM 1262 C CA . LYS A 1 156 ? 21.337 1.915 -31.825 1.00 97.44 156 LYS A CA 1
ATOM 1263 C C . LYS A 1 156 ? 20.531 2.976 -31.077 1.00 97.44 156 LYS A C 1
ATOM 1265 O O . LYS A 1 156 ? 20.407 2.898 -29.857 1.00 97.44 156 LYS A O 1
ATOM 1270 N N . GLU A 1 157 ? 19.959 3.947 -31.784 1.00 97.06 157 GLU A N 1
ATOM 1271 C CA . GLU A 1 157 ? 19.071 4.949 -31.188 1.00 97.06 157 GLU A CA 1
ATOM 1272 C C . GLU A 1 157 ? 17.787 4.312 -30.648 1.00 97.06 157 GLU A C 1
ATOM 1274 O O . GLU A 1 157 ? 17.390 4.595 -29.517 1.00 97.06 157 GLU A O 1
ATOM 1279 N N . LEU A 1 158 ? 17.166 3.402 -31.405 1.00 96.81 158 LEU A N 1
ATOM 1280 C CA . LEU A 1 158 ? 15.979 2.676 -30.951 1.00 96.81 158 LEU A CA 1
ATOM 1281 C C . LEU A 1 158 ? 16.272 1.799 -29.727 1.00 96.81 158 LEU A C 1
ATOM 1283 O O . LEU A 1 158 ? 15.479 1.785 -28.782 1.00 96.81 158 LEU A O 1
ATOM 1287 N N . GLU A 1 159 ? 17.417 1.116 -29.704 1.00 97.19 159 GLU A N 1
ATOM 1288 C CA . GLU A 1 159 ? 17.882 0.359 -28.538 1.00 97.19 159 GLU A CA 1
ATOM 1289 C C . GLU A 1 159 ? 18.109 1.273 -27.327 1.00 97.19 159 GLU A C 1
ATOM 1291 O O . GLU A 1 159 ? 17.637 0.970 -26.230 1.00 97.19 159 GLU A O 1
ATOM 1296 N N . ALA A 1 160 ? 18.754 2.429 -27.513 1.00 97.62 160 ALA A N 1
ATOM 1297 C CA . ALA A 1 160 ? 18.974 3.399 -26.444 1.00 97.62 160 ALA A CA 1
ATOM 1298 C C . ALA A 1 160 ? 17.654 3.949 -25.879 1.00 97.62 160 ALA A C 1
ATOM 1300 O O . ALA A 1 160 ? 17.501 4.047 -24.660 1.00 97.62 160 ALA A O 1
ATOM 1301 N N . ILE A 1 161 ? 16.674 4.251 -26.738 1.00 96.94 161 ILE A N 1
ATOM 1302 C CA . ILE A 1 161 ? 15.334 4.694 -26.326 1.00 96.94 161 ILE A CA 1
ATOM 1303 C C . ILE A 1 161 ? 14.612 3.584 -25.554 1.00 96.94 161 ILE A C 1
ATOM 1305 O O . ILE A 1 161 ? 14.005 3.849 -24.513 1.00 96.94 161 ILE A O 1
ATOM 1309 N N . ALA A 1 162 ? 14.684 2.338 -26.028 1.00 97.50 162 ALA A N 1
ATOM 1310 C CA . ALA A 1 162 ? 14.064 1.200 -25.358 1.00 97.50 162 ALA A CA 1
ATOM 1311 C C . ALA A 1 162 ? 14.667 0.964 -23.962 1.00 97.50 162 ALA A C 1
ATOM 1313 O O . ALA A 1 162 ? 13.924 0.818 -22.987 1.00 97.50 162 ALA A O 1
ATOM 1314 N N . LEU A 1 163 ? 15.998 1.001 -23.846 1.00 98.06 163 LEU A N 1
ATOM 1315 C CA . LEU A 1 163 ? 16.703 0.873 -22.569 1.00 98.06 163 LEU A CA 1
ATOM 1316 C C . LEU A 1 163 ? 16.399 2.045 -21.629 1.00 98.06 163 LEU A C 1
ATOM 1318 O O . LEU A 1 163 ? 16.131 1.825 -20.448 1.00 98.06 163 LEU A O 1
ATOM 1322 N N . ALA A 1 164 ? 16.369 3.280 -22.136 1.00 97.88 164 ALA A N 1
ATOM 1323 C CA . ALA A 1 164 ? 15.996 4.454 -21.348 1.00 97.88 164 ALA A CA 1
ATOM 1324 C C . ALA A 1 164 ? 14.576 4.316 -20.777 1.00 97.88 164 ALA A C 1
ATOM 1326 O O . ALA A 1 164 ? 14.370 4.525 -19.579 1.00 97.88 164 ALA A O 1
ATOM 1327 N N . LYS A 1 165 ? 13.622 3.863 -21.600 1.00 98.12 165 LYS A N 1
ATOM 1328 C CA . LYS A 1 165 ? 12.245 3.594 -21.171 1.00 98.12 165 LYS A CA 1
ATOM 1329 C C . LYS A 1 165 ? 12.172 2.487 -20.117 1.00 98.12 165 LYS A C 1
ATOM 1331 O O . LYS A 1 165 ? 11.404 2.598 -19.163 1.00 98.12 165 LYS A O 1
ATOM 1336 N N . GLN A 1 166 ? 12.975 1.431 -20.249 1.00 97.62 166 GLN A N 1
ATOM 1337 C CA . GLN A 1 166 ? 13.045 0.364 -19.248 1.00 97.62 166 GLN A CA 1
ATOM 1338 C C . GLN A 1 166 ? 13.613 0.869 -17.912 1.00 97.62 166 GLN A C 1
ATOM 1340 O O . GLN A 1 166 ? 13.093 0.524 -16.851 1.00 97.62 166 GLN A O 1
ATOM 1345 N N . ILE A 1 167 ? 14.647 1.714 -17.947 1.00 97.19 167 ILE A N 1
ATOM 1346 C CA . ILE A 1 167 ? 15.228 2.330 -16.746 1.00 97.19 167 ILE A CA 1
ATOM 1347 C C . ILE A 1 167 ? 14.211 3.250 -16.066 1.00 97.19 167 ILE A C 1
ATOM 1349 O O . ILE A 1 167 ? 14.090 3.222 -14.843 1.00 97.19 167 ILE A O 1
ATOM 1353 N N . GLU A 1 168 ? 13.467 4.048 -16.828 1.00 97.38 168 GLU A N 1
ATOM 1354 C CA . GLU A 1 168 ? 12.417 4.917 -16.291 1.00 97.38 168 GLU A CA 1
ATOM 1355 C C . GLU A 1 168 ? 11.284 4.110 -15.641 1.00 97.38 168 GLU A C 1
ATOM 1357 O O . GLU A 1 168 ? 10.877 4.407 -14.516 1.00 97.38 168 GLU A O 1
ATOM 1362 N N . ALA A 1 169 ? 10.844 3.022 -16.280 1.00 97.25 169 ALA A N 1
ATOM 1363 C CA . ALA A 1 169 ? 9.875 2.095 -15.698 1.00 97.25 169 ALA A CA 1
ATOM 1364 C C . ALA A 1 169 ? 10.393 1.458 -14.392 1.00 97.25 169 ALA A C 1
ATOM 1366 O O . ALA A 1 169 ? 9.664 1.357 -13.411 1.00 97.25 169 ALA A O 1
ATOM 1367 N N . MET A 1 170 ? 11.673 1.077 -14.327 1.00 97.19 170 MET A N 1
ATOM 1368 C CA . MET A 1 170 ? 12.252 0.555 -13.083 1.0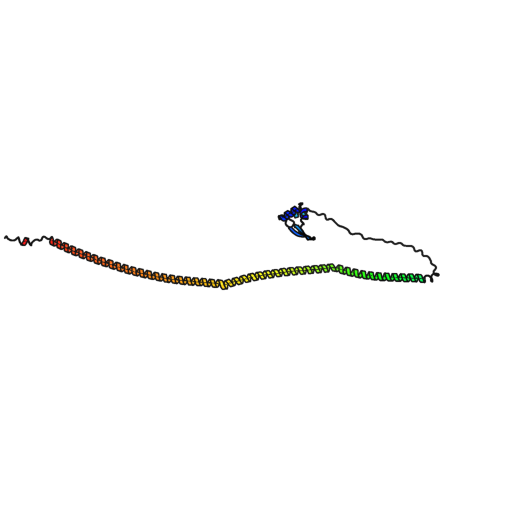0 97.19 170 MET A CA 1
ATOM 1369 C C . MET A 1 170 ? 12.377 1.627 -11.994 1.00 97.19 170 MET A C 1
ATOM 1371 O O . MET A 1 170 ? 12.135 1.336 -10.824 1.00 97.19 170 MET A O 1
ATOM 1375 N N . LYS A 1 171 ? 12.724 2.869 -12.353 1.00 97.38 171 LYS A N 1
ATOM 1376 C CA . LYS A 1 171 ? 12.811 3.991 -11.405 1.00 97.38 171 LYS A CA 1
ATOM 1377 C C . LYS A 1 171 ? 11.448 4.360 -10.826 1.00 97.38 171 LYS A C 1
ATOM 1379 O O . LYS A 1 171 ? 11.359 4.595 -9.626 1.00 97.38 171 LYS A O 1
ATOM 1384 N N . THR A 1 172 ? 10.404 4.383 -11.651 1.00 96.56 172 THR A N 1
ATOM 1385 C CA . THR A 1 172 ? 9.027 4.642 -11.198 1.00 96.56 172 THR A CA 1
ATOM 1386 C C . THR A 1 172 ? 8.548 3.546 -10.249 1.00 96.56 172 THR A C 1
ATOM 1388 O O . THR A 1 172 ? 8.143 3.862 -9.134 1.00 96.56 172 THR A O 1
ATOM 1391 N N . MET A 1 173 ? 8.740 2.267 -10.595 1.00 96.12 173 MET A N 1
ATOM 1392 C CA . MET A 1 173 ? 8.433 1.152 -9.684 1.00 96.12 173 MET A CA 1
ATOM 1393 C C . MET A 1 173 ? 9.236 1.206 -8.376 1.00 96.12 173 MET A C 1
ATOM 1395 O O . MET A 1 173 ? 8.721 0.864 -7.314 1.00 96.12 173 MET A O 1
ATOM 1399 N N . ALA A 1 174 ? 10.511 1.605 -8.424 1.00 96.38 174 ALA A N 1
ATOM 1400 C CA . ALA A 1 174 ? 11.330 1.753 -7.223 1.00 96.38 174 ALA A CA 1
ATOM 1401 C C . ALA A 1 174 ? 10.844 2.911 -6.335 1.00 96.38 174 ALA A C 1
ATOM 1403 O O . ALA A 1 174 ? 10.834 2.771 -5.114 1.00 96.38 174 ALA A O 1
ATOM 1404 N N . ALA A 1 175 ? 10.413 4.024 -6.933 1.00 96.56 175 ALA A N 1
ATOM 1405 C CA . ALA A 1 175 ? 9.844 5.157 -6.211 1.00 96.56 175 ALA A CA 1
ATOM 1406 C C . ALA A 1 175 ? 8.508 4.794 -5.545 1.00 96.56 175 ALA A C 1
ATOM 1408 O O . ALA A 1 175 ? 8.328 5.088 -4.366 1.00 96.56 175 ALA A O 1
ATOM 1409 N N . GLU 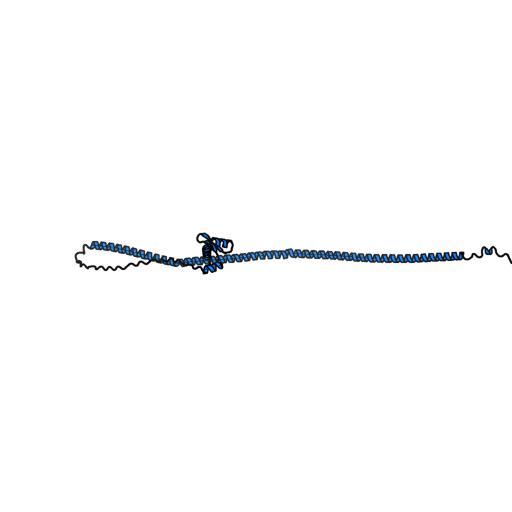A 1 176 ? 7.613 4.098 -6.252 1.00 96.50 176 GLU A N 1
ATOM 1410 C CA . GLU A 1 176 ? 6.353 3.590 -5.686 1.00 96.50 176 GLU A CA 1
ATOM 1411 C C . GLU A 1 176 ? 6.616 2.663 -4.493 1.00 96.50 176 GLU A C 1
ATOM 1413 O O . GLU A 1 176 ? 6.101 2.894 -3.400 1.00 96.50 176 GLU A O 1
ATOM 1418 N N . LYS A 1 177 ? 7.523 1.689 -4.650 1.00 96.69 177 LYS A N 1
ATOM 1419 C CA . LYS A 1 177 ? 7.928 0.799 -3.550 1.00 96.69 177 LYS A CA 1
ATOM 1420 C C . LYS A 1 177 ? 8.527 1.557 -2.367 1.00 96.69 177 LYS A C 1
ATOM 1422 O O . LYS A 1 177 ? 8.293 1.177 -1.225 1.00 96.69 177 LYS A O 1
ATOM 1427 N N . ALA A 1 178 ? 9.304 2.611 -2.610 1.00 96.75 178 ALA A N 1
ATOM 1428 C CA . ALA A 1 178 ? 9.871 3.426 -1.539 1.00 96.75 178 ALA A CA 1
ATOM 1429 C C . ALA A 1 178 ? 8.784 4.182 -0.756 1.00 96.75 178 ALA A C 1
ATOM 1431 O O . ALA A 1 178 ? 8.868 4.267 0.469 1.00 96.75 178 ALA A O 1
ATOM 1432 N N . VAL A 1 179 ? 7.751 4.685 -1.440 1.00 97.00 179 VAL A N 1
ATOM 1433 C CA . VAL A 1 179 ? 6.587 5.318 -0.799 1.00 97.00 179 VAL A CA 1
ATOM 1434 C C . VAL A 1 179 ? 5.807 4.301 0.035 1.00 97.00 179 VAL A C 1
ATOM 1436 O O . VAL A 1 179 ? 5.479 4.589 1.186 1.00 97.00 179 VAL A O 1
ATOM 1439 N N . ASP A 1 180 ? 5.567 3.101 -0.495 1.00 96.25 180 ASP A N 1
ATOM 1440 C CA . ASP A 1 180 ? 4.874 2.036 0.236 1.00 96.25 180 ASP A CA 1
AT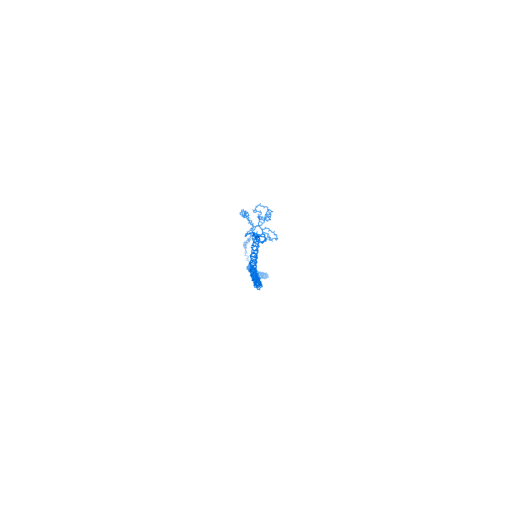OM 1441 C C . ASP A 1 180 ? 5.651 1.596 1.481 1.00 96.25 180 ASP A C 1
ATOM 1443 O O . ASP A 1 180 ? 5.069 1.460 2.557 1.00 96.25 180 ASP A O 1
ATOM 1447 N N . LEU A 1 181 ? 6.975 1.444 1.370 1.00 96.88 181 LEU A N 1
ATOM 1448 C CA . LEU A 1 181 ? 7.842 1.136 2.509 1.00 96.88 181 LEU A CA 1
ATOM 1449 C C . LEU A 1 181 ? 7.837 2.256 3.554 1.00 96.88 181 LEU A C 1
ATOM 1451 O O . LEU A 1 181 ? 7.793 1.976 4.749 1.00 96.88 181 LEU A O 1
ATOM 1455 N N . ALA A 1 182 ? 7.847 3.522 3.131 1.00 96.44 182 ALA A N 1
ATOM 1456 C CA . ALA A 1 182 ? 7.746 4.651 4.052 1.00 96.44 182 ALA A CA 1
ATOM 1457 C C . ALA A 1 182 ? 6.398 4.660 4.790 1.00 96.44 182 ALA A C 1
ATOM 1459 O O . ALA A 1 182 ? 6.363 4.857 6.004 1.00 96.44 182 ALA A O 1
ATOM 1460 N N . ARG A 1 183 ? 5.298 4.385 4.080 1.00 97.12 183 ARG A N 1
ATOM 1461 C CA . ARG A 1 183 ? 3.962 4.272 4.673 1.00 97.12 183 ARG A CA 1
ATOM 1462 C C . ARG A 1 183 ? 3.874 3.103 5.652 1.00 97.12 183 ARG A C 1
ATOM 1464 O O . ARG A 1 183 ? 3.291 3.254 6.720 1.00 97.12 183 ARG A O 1
ATOM 1471 N N . LEU A 1 184 ? 4.449 1.955 5.303 1.00 97.31 184 LEU A N 1
ATOM 1472 C CA . LEU A 1 184 ? 4.477 0.777 6.165 1.00 97.31 184 LEU A CA 1
ATOM 1473 C C . LEU A 1 184 ? 5.284 1.053 7.438 1.00 97.31 184 LEU A C 1
ATOM 1475 O O . LEU A 1 184 ? 4.781 0.811 8.530 1.00 97.31 184 LEU A O 1
ATOM 1479 N N . ASN A 1 185 ? 6.453 1.686 7.316 1.00 96.75 185 ASN A N 1
ATOM 1480 C CA . ASN A 1 185 ? 7.238 2.121 8.471 1.00 96.75 185 ASN A CA 1
ATOM 1481 C C . ASN A 1 185 ? 6.466 3.102 9.367 1.00 96.75 185 ASN A C 1
ATOM 1483 O O . ASN A 1 185 ? 6.506 2.960 10.585 1.00 96.75 185 ASN A O 1
ATOM 1487 N N . GLN A 1 186 ? 5.744 4.079 8.805 1.00 96.81 186 GLN A N 1
ATOM 1488 C CA . GLN A 1 186 ? 4.890 4.983 9.593 1.00 96.81 186 GLN A CA 1
ATOM 1489 C C . GLN A 1 186 ? 3.793 4.219 10.342 1.00 96.81 186 GLN A C 1
ATOM 1491 O O . GLN A 1 186 ? 3.545 4.470 11.523 1.00 96.81 186 GLN A O 1
ATOM 1496 N N . LEU A 1 187 ? 3.151 3.254 9.679 1.00 96.81 187 LEU A N 1
ATOM 1497 C CA . LEU A 1 187 ? 2.135 2.428 10.321 1.00 96.81 187 LEU A CA 1
ATOM 1498 C C . LEU A 1 187 ? 2.723 1.624 11.490 1.00 96.81 187 LEU A C 1
ATOM 1500 O O . LEU A 1 187 ? 2.147 1.640 12.580 1.00 96.81 187 LEU A O 1
ATOM 1504 N N . GLU A 1 188 ? 3.878 0.990 11.286 1.00 96.06 188 GLU A N 1
ATOM 1505 C CA . GLU A 1 188 ? 4.559 0.164 12.287 1.00 96.06 188 GLU A CA 1
ATOM 1506 C C . GLU A 1 188 ? 5.117 0.965 13.466 1.00 96.06 188 GLU A C 1
ATOM 1508 O O . GLU A 1 188 ? 5.024 0.522 14.608 1.00 96.06 188 GLU A O 1
ATOM 1513 N N . THR A 1 189 ? 5.692 2.139 13.212 1.00 95.50 189 THR A N 1
ATOM 1514 C CA . THR A 1 189 ? 6.415 2.904 14.241 1.00 95.50 189 THR A CA 1
ATOM 1515 C C . THR A 1 189 ? 5.554 3.923 14.974 1.00 95.50 189 THR A C 1
ATOM 1517 O O . THR A 1 189 ? 5.809 4.202 16.146 1.00 95.50 189 THR A O 1
ATOM 1520 N N . GLU A 1 190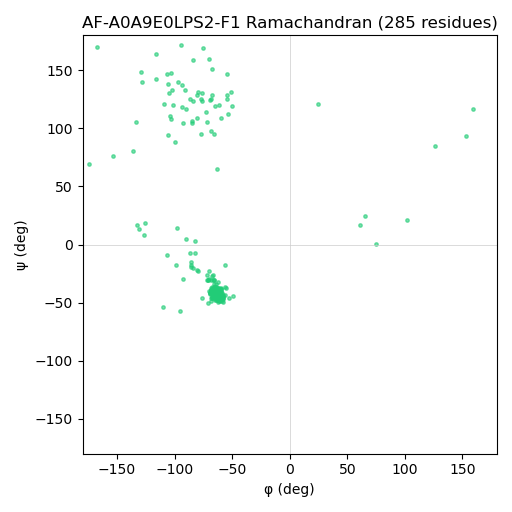 ? 4.528 4.474 14.325 1.00 95.31 190 GLU A N 1
ATOM 1521 C CA . GLU A 1 190 ? 3.701 5.529 14.911 1.00 95.31 190 GLU A CA 1
ATOM 1522 C C . GLU A 1 190 ? 2.299 5.018 15.232 1.00 95.31 190 GLU A C 1
ATOM 1524 O O . GLU A 1 190 ? 1.839 5.128 16.373 1.00 95.31 190 GLU A O 1
ATOM 1529 N N . THR A 1 191 ? 1.611 4.437 14.245 1.00 95.25 191 THR A N 1
ATOM 1530 C CA . THR A 1 191 ? 0.179 4.143 14.404 1.00 95.25 191 THR A CA 1
ATOM 1531 C C . THR A 1 191 ? -0.086 2.932 15.288 1.00 95.25 191 THR A C 1
ATOM 1533 O O . THR A 1 191 ? -0.912 3.032 16.196 1.00 95.25 191 THR A O 1
ATOM 1536 N N . LEU A 1 192 ? 0.635 1.821 15.089 1.00 96.75 192 LEU A N 1
ATOM 1537 C CA . LEU A 1 192 ? 0.453 0.611 15.892 1.00 96.75 192 LEU A CA 1
ATOM 1538 C C . LEU A 1 192 ? 0.771 0.861 17.374 1.00 96.75 192 LEU A C 1
ATOM 1540 O O . LEU A 1 192 ? -0.109 0.604 18.196 1.00 96.75 192 LEU A O 1
ATOM 1544 N N . PRO A 1 193 ? 1.913 1.471 17.751 1.00 97.62 193 PRO A N 1
ATOM 1545 C CA . PRO A 1 193 ? 2.215 1.707 19.162 1.00 97.62 193 PRO A CA 1
ATOM 1546 C C . PRO A 1 193 ? 1.247 2.694 19.822 1.00 97.62 193 PRO A C 1
ATOM 1548 O O . PRO A 1 193 ? 0.982 2.607 21.021 1.00 97.62 193 PRO A O 1
ATOM 1551 N N . SER A 1 194 ? 0.710 3.653 19.061 1.00 97.25 194 SER A N 1
ATOM 1552 C CA . SER A 1 194 ? -0.306 4.582 19.563 1.00 97.25 194 SER A CA 1
ATOM 1553 C C . SER A 1 194 ? -1.625 3.860 19.857 1.00 97.25 194 SER A C 1
ATOM 1555 O O . SER A 1 194 ? -2.185 4.029 20.941 1.00 97.25 194 SER A O 1
ATOM 1557 N N . LEU A 1 195 ? -2.083 2.996 18.944 1.00 97.25 195 LEU A N 1
ATOM 1558 C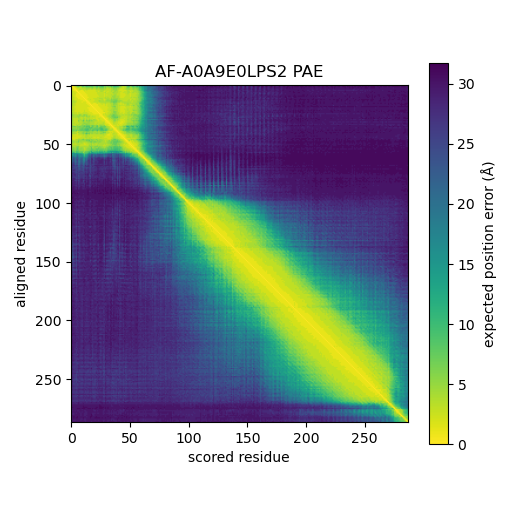 CA . LEU A 1 195 ? -3.286 2.179 19.133 1.00 97.25 195 LEU A CA 1
ATOM 1559 C C . LEU A 1 195 ? -3.124 1.163 20.270 1.00 97.25 195 LEU A C 1
ATOM 1561 O O . LEU A 1 195 ? -4.040 1.001 21.072 1.00 97.25 195 LEU A O 1
ATOM 1565 N N . GLU A 1 196 ? -1.961 0.523 20.390 1.00 97.12 196 GLU A N 1
ATOM 1566 C CA . GLU A 1 196 ? -1.650 -0.381 21.504 1.00 97.12 196 GLU A CA 1
ATOM 1567 C C . GLU A 1 196 ? -1.706 0.349 22.850 1.00 97.12 196 GLU A C 1
ATOM 1569 O O . GLU A 1 196 ? -2.334 -0.135 23.791 1.00 97.12 196 GLU A O 1
ATOM 1574 N N . ARG A 1 197 ? -1.128 1.556 22.938 1.00 97.69 197 ARG A N 1
ATOM 1575 C CA . ARG A 1 197 ? -1.221 2.389 24.147 1.00 97.69 197 ARG A CA 1
ATOM 1576 C C . ARG A 1 197 ? -2.658 2.784 24.470 1.00 97.69 197 ARG A C 1
ATOM 1578 O O . ARG A 1 197 ? -3.027 2.760 25.640 1.00 97.69 197 ARG A O 1
ATOM 1585 N N . GLN A 1 198 ? -3.462 3.147 23.470 1.00 97.94 198 GLN A N 1
ATOM 1586 C CA . GLN A 1 198 ? -4.876 3.477 23.675 1.00 97.94 198 GLN A CA 1
ATOM 1587 C C . GLN A 1 198 ? -5.669 2.265 24.175 1.00 97.94 198 GLN A C 1
ATOM 1589 O O . GLN A 1 198 ? -6.434 2.387 25.130 1.00 97.94 198 GLN A O 1
ATOM 1594 N N . LEU A 1 199 ? -5.446 1.090 23.582 1.00 97.81 199 LEU A N 1
ATOM 1595 C CA . LEU A 1 199 ? -6.098 -0.148 23.998 1.00 97.81 199 LEU A CA 1
ATOM 1596 C C . LEU A 1 199 ? -5.737 -0.515 25.443 1.00 97.81 199 LEU A C 1
ATOM 1598 O O . LEU A 1 199 ? -6.616 -0.888 26.220 1.00 97.81 199 LEU A O 1
ATOM 1602 N N . GLU A 1 200 ? -4.464 -0.382 25.813 1.00 98.06 200 GLU A N 1
ATOM 1603 C CA . GLU A 1 200 ? -3.999 -0.661 27.172 1.00 98.06 200 GLU A CA 1
ATOM 1604 C C . GLU A 1 200 ? -4.579 0.336 28.185 1.00 98.06 200 GLU A C 1
ATOM 1606 O O . GLU A 1 200 ? -5.053 -0.054 29.252 1.00 98.06 200 GLU A O 1
ATOM 1611 N N . GLN A 1 201 ? -4.636 1.623 27.831 1.00 97.75 201 GLN A N 1
ATOM 1612 C CA . GLN A 1 201 ? -5.287 2.639 28.658 1.00 97.75 201 GLN A CA 1
ATOM 1613 C C . GLN A 1 201 ? -6.775 2.347 28.861 1.00 97.75 201 GLN A C 1
ATOM 1615 O O . GLN A 1 201 ? -7.259 2.438 29.989 1.00 97.75 201 GLN A O 1
ATOM 1620 N N . GLU A 1 202 ? -7.503 1.966 27.809 1.00 97.75 202 GLU A N 1
ATOM 1621 C CA . GLU A 1 202 ? -8.909 1.583 27.937 1.00 97.75 202 GLU A CA 1
ATOM 1622 C C . GLU A 1 202 ? -9.095 0.341 28.812 1.00 97.75 202 GLU A C 1
ATOM 1624 O O . GLU A 1 202 ? -10.035 0.283 29.606 1.00 97.75 202 GLU A O 1
ATOM 1629 N N . ARG A 1 203 ? -8.224 -0.665 28.676 1.00 97.81 203 ARG A N 1
ATOM 1630 C CA . ARG A 1 203 ? -8.264 -1.869 29.516 1.00 97.81 203 ARG A CA 1
ATOM 1631 C C . ARG A 1 203 ? -8.067 -1.522 30.982 1.00 97.81 203 ARG A C 1
ATOM 1633 O O . ARG A 1 203 ? -8.900 -1.907 31.797 1.00 97.81 203 ARG A O 1
ATOM 1640 N N . LEU A 1 204 ? -7.052 -0.719 31.289 1.00 98.31 204 LEU A N 1
ATOM 1641 C CA . LEU A 1 204 ? -6.773 -0.269 32.649 1.00 98.31 204 LEU A CA 1
ATOM 1642 C C . LEU A 1 204 ? -7.927 0.565 33.229 1.00 98.31 204 LEU A C 1
ATOM 1644 O O . LEU A 1 204 ? -8.282 0.417 34.397 1.00 98.31 204 LEU A O 1
ATOM 1648 N N . GLN A 1 205 ? -8.540 1.439 32.426 1.00 97.56 205 GLN A N 1
ATOM 1649 C CA . GLN A 1 205 ? -9.714 2.207 32.852 1.00 97.56 205 GLN A CA 1
ATOM 1650 C C . GLN A 1 205 ? -10.917 1.303 33.140 1.00 97.56 205 GLN A C 1
ATOM 1652 O O . GLN A 1 205 ? -11.590 1.494 34.153 1.00 97.56 205 GLN A O 1
ATOM 1657 N N . ARG A 1 206 ? -11.180 0.307 32.284 1.00 97.50 206 ARG A N 1
ATOM 1658 C CA . ARG A 1 206 ? -12.260 -0.666 32.502 1.00 97.50 206 ARG A CA 1
ATOM 1659 C C . ARG A 1 206 ? -12.005 -1.527 33.736 1.00 97.50 206 ARG A C 1
ATOM 1661 O O . ARG A 1 206 ? -12.940 -1.761 34.490 1.00 97.50 206 ARG A O 1
ATOM 1668 N N . GLU A 1 207 ? -10.769 -1.958 33.965 1.00 97.56 207 GLU A N 1
ATOM 1669 C CA . GLU A 1 207 ? -10.394 -2.738 35.147 1.00 97.56 207 GLU A CA 1
ATOM 1670 C C . GLU A 1 207 ? -10.619 -1.943 36.439 1.00 97.56 207 GLU A C 1
ATOM 1672 O O . GLU A 1 207 ? -11.310 -2.421 37.337 1.00 97.56 207 GLU A O 1
ATOM 1677 N N . ARG A 1 208 ? -10.169 -0.683 36.489 1.00 97.56 208 ARG A N 1
ATOM 1678 C CA . ARG A 1 208 ? -10.443 0.212 37.626 1.00 97.56 208 ARG A CA 1
ATOM 1679 C C . ARG A 1 208 ? -11.936 0.426 37.850 1.00 97.56 208 ARG A C 1
ATOM 1681 O O . ARG A 1 208 ? -12.402 0.362 38.981 1.00 97.56 208 ARG A O 1
ATOM 1688 N N . ALA A 1 209 ? -12.703 0.644 36.782 1.00 97.81 209 ALA A N 1
ATOM 1689 C CA . ALA A 1 209 ? -14.151 0.809 36.885 1.00 97.81 209 ALA A CA 1
ATOM 1690 C C . ALA A 1 209 ? -14.847 -0.464 37.400 1.00 97.81 209 ALA A C 1
ATOM 1692 O O . ALA A 1 209 ? -15.808 -0.369 38.165 1.00 97.81 209 ALA A O 1
ATOM 1693 N N . LEU A 1 210 ? -14.365 -1.649 37.009 1.00 97.31 210 LEU A N 1
ATOM 1694 C CA . LEU A 1 210 ? -14.861 -2.927 37.522 1.00 97.31 210 LEU A CA 1
ATOM 1695 C C . LEU A 1 210 ? -14.529 -3.107 39.005 1.00 97.31 210 LEU A C 1
ATOM 1697 O O . LEU A 1 210 ? -15.398 -3.533 39.760 1.00 97.31 210 LEU A O 1
ATOM 1701 N N . GLU A 1 211 ? -13.326 -2.742 39.440 1.00 97.62 211 GLU A N 1
ATOM 1702 C CA . GLU A 1 211 ? -12.925 -2.806 40.849 1.00 97.62 211 GLU A CA 1
ATOM 1703 C C . GLU A 1 211 ? -13.716 -1.810 41.720 1.00 97.62 211 GLU A C 1
ATOM 1705 O O . GLU A 1 211 ? -14.217 -2.150 42.797 1.00 97.62 211 GLU A O 1
ATOM 1710 N N . GLU A 1 212 ? -13.945 -0.594 41.220 1.00 97.38 212 GLU A N 1
ATOM 1711 C CA . GLU A 1 212 ? -14.834 0.384 41.856 1.00 97.38 212 GLU A CA 1
ATOM 1712 C C . GLU A 1 212 ? -16.290 -0.102 41.920 1.00 97.38 212 GLU A C 1
ATOM 1714 O O . GLU A 1 212 ? -16.985 0.126 42.912 1.00 97.38 212 GLU A O 1
ATOM 1719 N N . ALA A 1 213 ? -16.787 -0.770 40.878 1.00 96.81 213 ALA A N 1
ATOM 1720 C CA . ALA A 1 213 ? -18.130 -1.342 40.883 1.00 96.81 213 ALA A CA 1
ATOM 1721 C C . ALA A 1 213 ? -18.238 -2.523 41.860 1.00 96.81 213 ALA A C 1
ATOM 1723 O O . ALA A 1 213 ? -19.215 -2.611 42.605 1.00 96.81 213 ALA A O 1
ATOM 1724 N N . ALA A 1 214 ? -17.227 -3.394 41.905 1.00 97.69 214 ALA A N 1
ATOM 1725 C CA . ALA A 1 214 ? -17.168 -4.532 42.816 1.00 97.69 214 ALA A CA 1
ATOM 1726 C C . ALA A 1 214 ? -17.113 -4.084 44.285 1.00 97.69 214 ALA A C 1
ATOM 1728 O O . ALA A 1 214 ? -17.852 -4.609 45.118 1.00 97.69 214 ALA A O 1
ATOM 1729 N N . SER A 1 215 ? -16.310 -3.065 44.604 1.00 97.25 215 SER A N 1
ATOM 1730 C CA . SER A 1 215 ? -16.254 -2.492 45.956 1.00 97.25 215 SER A CA 1
ATOM 1731 C C . SER A 1 215 ? -17.577 -1.836 46.370 1.00 97.25 215 SER A C 1
ATOM 1733 O O . SER A 1 215 ? -18.038 -2.049 47.492 1.00 97.25 215 SER A O 1
ATOM 1735 N N . LYS A 1 216 ? -18.249 -1.110 45.463 1.00 97.56 216 LYS A N 1
ATOM 1736 C CA . LYS A 1 216 ? -19.596 -0.557 45.708 1.00 97.56 216 LYS A CA 1
ATOM 1737 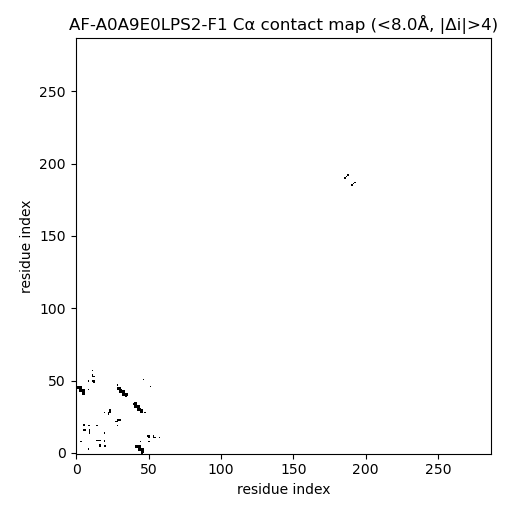C C . LYS A 1 216 ? -20.642 -1.649 45.937 1.00 97.56 216 LYS A C 1
ATOM 1739 O O . LYS A 1 216 ? -21.465 -1.508 46.838 1.00 97.56 216 LYS A O 1
ATOM 1744 N N . LEU A 1 217 ? -20.612 -2.729 45.154 1.00 96.75 217 LEU A N 1
ATOM 1745 C CA . LEU A 1 217 ? -21.506 -3.875 45.339 1.00 96.75 217 LEU A CA 1
ATOM 1746 C C . LEU A 1 217 ? -21.280 -4.539 46.696 1.00 96.75 217 LEU A C 1
ATOM 1748 O O . LEU A 1 217 ? -22.239 -4.723 47.437 1.00 96.75 217 LEU A O 1
ATOM 1752 N N . SER A 1 218 ? -20.024 -4.797 47.062 1.00 97.25 218 SER A N 1
ATOM 1753 C CA . SER A 1 218 ? -19.679 -5.353 48.373 1.00 97.25 218 SER A CA 1
ATOM 1754 C C . SER A 1 218 ? -20.177 -4.470 49.526 1.00 97.25 218 SER A C 1
ATOM 1756 O O . SER A 1 218 ? -20.769 -4.968 50.484 1.00 97.25 218 SER A O 1
ATOM 1758 N N . ALA A 1 219 ? -20.015 -3.146 49.422 1.00 97.25 219 ALA A N 1
ATOM 1759 C CA . ALA A 1 219 ? -20.524 -2.207 50.420 1.00 97.25 219 ALA A CA 1
ATOM 1760 C C . ALA A 1 219 ? -22.061 -2.234 50.527 1.00 97.25 219 ALA A C 1
ATOM 1762 O O . ALA A 1 219 ? -22.602 -2.209 51.633 1.00 97.25 219 ALA A O 1
ATOM 1763 N N . LEU A 1 220 ? -22.770 -2.321 49.396 1.00 96.50 220 LEU A N 1
ATOM 1764 C CA . LEU A 1 220 ? -24.231 -2.427 49.371 1.00 96.50 220 LEU A CA 1
ATOM 1765 C C . LEU A 1 220 ? -24.732 -3.763 49.929 1.00 96.50 220 LEU A C 1
ATOM 1767 O O . LEU A 1 220 ? -25.732 -3.778 50.642 1.00 96.50 220 LEU A O 1
ATOM 1771 N N . GLU A 1 221 ? -24.056 -4.872 49.632 1.00 96.88 221 GLU A N 1
ATOM 1772 C CA . GLU A 1 221 ? -24.388 -6.192 50.179 1.00 96.88 221 GLU A CA 1
ATOM 1773 C C . GLU A 1 221 ? -24.221 -6.223 51.700 1.00 96.88 221 GLU A C 1
ATOM 1775 O O . GLU A 1 221 ? -25.119 -6.692 52.404 1.00 96.88 221 GLU A O 1
ATOM 1780 N N . ASN A 1 222 ? -23.129 -5.651 52.217 1.00 96.56 222 ASN A N 1
ATOM 1781 C CA . ASN A 1 222 ? -22.916 -5.508 53.657 1.00 96.56 222 ASN A CA 1
ATOM 1782 C C . ASN A 1 222 ? -23.992 -4.619 54.295 1.00 96.56 222 ASN A C 1
ATOM 1784 O O . ASN A 1 222 ? -24.616 -5.027 55.271 1.00 96.56 222 ASN A O 1
ATOM 1788 N N . GLY A 1 223 ? -24.289 -3.457 53.701 1.00 97.19 223 GLY A N 1
ATOM 1789 C CA . GLY A 1 223 ? -25.344 -2.568 54.197 1.00 97.19 223 GLY A CA 1
ATOM 1790 C C . GLY A 1 223 ? -26.735 -3.211 54.171 1.00 97.19 223 GLY A C 1
ATOM 1791 O O . GLY A 1 223 ? -27.523 -3.032 55.098 1.00 97.19 223 GLY A O 1
ATOM 1792 N N . LYS A 1 224 ? -27.039 -4.018 53.146 1.00 97.00 224 LYS A N 1
ATOM 1793 C CA . LYS A 1 224 ? -28.282 -4.798 53.078 1.00 97.00 224 LYS A CA 1
ATOM 1794 C C . LYS A 1 224 ? -28.348 -5.823 54.208 1.00 97.00 224 LYS A C 1
ATOM 1796 O O . LYS A 1 224 ? -29.387 -5.936 54.852 1.00 97.00 224 LYS A O 1
ATOM 1801 N N . ARG A 1 225 ? -27.252 -6.538 54.467 1.00 97.06 225 ARG A N 1
ATOM 1802 C CA . ARG A 1 225 ? -27.173 -7.525 55.549 1.00 97.06 225 ARG A CA 1
ATOM 1803 C C . ARG A 1 225 ? -27.355 -6.878 56.922 1.00 97.06 225 ARG A C 1
ATOM 1805 O O . ARG A 1 225 ? -28.157 -7.360 57.712 1.00 97.06 225 ARG A O 1
ATOM 1812 N N . GLU A 1 226 ? -26.682 -5.760 57.181 1.00 96.81 226 GLU A N 1
ATOM 1813 C CA . GLU A 1 226 ? -26.848 -4.990 58.420 1.00 96.81 226 GLU A CA 1
ATOM 1814 C C . GLU A 1 226 ? -28.293 -4.501 58.599 1.00 96.81 226 GLU A C 1
ATOM 1816 O O . GLU A 1 226 ? -28.851 -4.589 59.694 1.00 96.81 226 GLU A O 1
ATOM 1821 N N . ALA A 1 227 ? -28.932 -4.036 57.520 1.00 96.25 227 ALA A N 1
ATOM 1822 C CA . ALA A 1 227 ? -30.332 -3.623 57.543 1.00 96.25 227 ALA A CA 1
ATOM 1823 C C . ALA A 1 227 ? -31.288 -4.799 57.811 1.00 96.25 227 ALA A C 1
ATOM 1825 O O . ALA A 1 227 ? -32.244 -4.645 58.573 1.00 96.25 227 ALA A O 1
ATOM 1826 N N . GLU A 1 228 ? -31.037 -5.974 57.227 1.00 96.88 228 GLU A N 1
ATOM 1827 C CA . GLU A 1 228 ? -31.802 -7.199 57.496 1.00 96.88 228 GLU A CA 1
ATOM 1828 C C . GLU A 1 228 ? -31.641 -7.657 58.954 1.00 96.88 228 GLU A C 1
ATOM 1830 O O . GLU A 1 228 ? -32.637 -7.969 59.608 1.00 96.88 228 GLU A O 1
ATOM 1835 N N . GLU A 1 229 ? -30.426 -7.620 59.506 1.00 96.81 229 GLU A N 1
ATOM 1836 C CA . GLU A 1 229 ? -30.165 -7.942 60.914 1.00 96.81 229 GLU A CA 1
ATOM 1837 C C . GLU A 1 229 ? -30.831 -6.941 61.871 1.00 96.81 229 GLU A C 1
ATOM 1839 O O . GLU A 1 229 ? -31.415 -7.336 62.884 1.00 96.81 229 GLU A O 1
ATOM 1844 N N . ALA A 1 230 ? -30.789 -5.643 61.557 1.00 96.31 230 ALA A N 1
ATOM 1845 C CA . ALA A 1 230 ? -31.479 -4.614 62.331 1.00 96.31 230 ALA A CA 1
ATOM 1846 C C . ALA A 1 230 ? -33.004 -4.795 62.282 1.00 96.31 230 ALA A C 1
ATOM 1848 O O . ALA A 1 230 ? -33.673 -4.667 63.311 1.00 96.31 230 ALA A O 1
ATOM 1849 N N . LYS A 1 231 ? -33.550 -5.145 61.111 1.00 97.19 231 LYS A N 1
ATOM 1850 C CA . LYS A 1 231 ? -34.973 -5.455 60.943 1.00 97.19 231 LYS A CA 1
ATOM 1851 C C . LYS A 1 231 ? -35.375 -6.675 61.767 1.00 97.19 231 LYS A C 1
ATOM 1853 O O . LYS A 1 231 ? -36.366 -6.597 62.482 1.00 97.19 231 LYS A O 1
ATOM 1858 N N . ALA A 1 232 ? -34.591 -7.753 61.726 1.00 97.00 232 ALA A N 1
ATOM 1859 C CA . ALA A 1 232 ? -34.852 -8.962 62.506 1.00 97.00 232 ALA A CA 1
ATOM 1860 C C . ALA A 1 232 ? -34.858 -8.680 64.019 1.00 97.00 232 ALA A C 1
ATOM 1862 O O . ALA A 1 232 ? -35.788 -9.083 64.712 1.00 97.00 232 ALA A O 1
ATOM 1863 N N . LYS A 1 233 ? -33.883 -7.910 64.526 1.00 97.12 233 LYS A N 1
ATOM 1864 C CA . LYS A 1 233 ? -33.834 -7.494 65.943 1.00 97.12 233 LYS A CA 1
ATOM 1865 C C . LYS A 1 233 ? -35.036 -6.639 66.346 1.00 97.12 233 LYS A C 1
ATOM 1867 O O . LYS A 1 233 ? -35.560 -6.778 67.449 1.00 97.12 233 LYS A O 1
ATOM 1872 N N . LEU A 1 234 ? -35.470 -5.735 65.468 1.00 96.75 234 LEU A N 1
ATOM 1873 C CA . LEU A 1 234 ? -36.639 -4.896 65.720 1.00 96.75 234 LEU A CA 1
ATOM 1874 C C . LEU A 1 234 ? -37.935 -5.717 65.695 1.00 96.75 234 LEU A C 1
ATOM 1876 O O . LEU A 1 234 ? -38.790 -5.519 66.553 1.00 96.75 234 LEU A O 1
ATOM 1880 N N . GLU A 1 235 ? -38.067 -6.662 64.762 1.00 96.62 235 GLU A N 1
ATOM 1881 C CA . GLU A 1 235 ? -39.185 -7.611 64.715 1.00 96.62 235 GLU A CA 1
ATOM 1882 C C . GLU A 1 235 ? -39.239 -8.488 65.974 1.00 96.62 235 GLU A C 1
ATOM 1884 O O . GLU A 1 235 ? -40.313 -8.636 66.554 1.00 96.62 235 GLU A O 1
ATOM 1889 N N . GLU A 1 236 ? -38.102 -9.005 66.445 1.00 97.12 236 GLU A N 1
ATOM 1890 C CA . GLU A 1 236 ? -38.008 -9.778 67.690 1.00 97.12 236 GLU A CA 1
ATOM 1891 C C . GLU A 1 236 ? -38.409 -8.939 68.913 1.00 97.12 236 GLU A C 1
ATOM 1893 O O . GLU A 1 236 ? -39.243 -9.362 69.716 1.00 97.12 236 GLU A O 1
ATOM 1898 N N . SER A 1 237 ? -37.892 -7.710 69.018 1.00 96.56 237 SER A N 1
ATOM 1899 C CA . SER A 1 237 ? -38.264 -6.765 70.077 1.00 96.56 237 SER A CA 1
ATOM 1900 C C . SER A 1 237 ? -39.770 -6.478 70.074 1.00 96.56 237 SER A C 1
ATOM 1902 O O . SER A 1 237 ? -40.430 -6.604 71.107 1.00 96.56 237 SER A O 1
ATOM 1904 N N . LEU A 1 238 ? -40.356 -6.201 68.904 1.00 96.62 238 LEU A N 1
ATOM 1905 C CA . LEU A 1 238 ? -41.799 -5.988 68.767 1.00 96.62 238 LEU A CA 1
ATOM 1906 C C . LEU A 1 238 ? -42.614 -7.230 69.145 1.00 96.62 238 LEU A C 1
ATOM 1908 O O . LEU A 1 238 ? -43.637 -7.100 69.813 1.00 96.62 238 LEU A O 1
ATOM 1912 N N . GLN A 1 239 ? -42.185 -8.430 68.747 1.00 97.00 239 GLN A N 1
ATOM 1913 C CA . GLN A 1 239 ? -42.859 -9.674 69.128 1.00 97.00 239 GLN A CA 1
ATOM 1914 C C . GLN A 1 239 ? -42.810 -9.903 70.641 1.00 97.00 239 GLN A C 1
ATOM 1916 O O . GLN A 1 239 ? -43.826 -10.281 71.226 1.00 97.00 239 GLN A O 1
ATOM 1921 N N . SER A 1 240 ? -41.669 -9.627 71.277 1.00 96.56 240 SER A N 1
ATOM 1922 C CA . SER A 1 240 ? -41.524 -9.728 72.730 1.00 96.56 240 SER A CA 1
ATOM 1923 C C . SER A 1 240 ? -42.429 -8.736 73.471 1.00 96.56 240 SER A C 1
ATOM 1925 O O . SER A 1 240 ? -43.101 -9.117 74.429 1.00 96.56 240 SER A O 1
ATOM 1927 N N . GLU A 1 241 ? -42.546 -7.500 72.977 1.00 95.94 241 GLU A N 1
ATOM 1928 C CA . GLU A 1 241 ? -43.433 -6.489 73.558 1.00 95.94 241 GLU A CA 1
ATOM 1929 C C . GLU A 1 241 ? -44.911 -6.853 73.349 1.00 95.94 241 GLU A C 1
ATOM 1931 O O . GLU A 1 241 ? -45.718 -6.721 74.265 1.00 95.94 241 GLU A O 1
ATOM 1936 N N . ILE A 1 242 ? -45.283 -7.394 72.180 1.00 95.81 242 ILE A N 1
ATOM 1937 C CA . ILE A 1 242 ? -46.638 -7.915 71.937 1.00 95.81 242 ILE A CA 1
ATOM 1938 C C . ILE A 1 242 ? -46.963 -9.059 72.904 1.00 95.81 242 ILE A C 1
ATOM 1940 O O . ILE A 1 242 ? -48.077 -9.101 73.425 1.00 95.81 242 ILE A O 1
ATOM 1944 N N . ALA A 1 243 ? -46.025 -9.982 73.140 1.00 96.44 243 ALA A N 1
ATOM 1945 C CA . ALA A 1 243 ? -46.211 -11.075 74.092 1.00 96.44 243 ALA A CA 1
ATOM 1946 C C . ALA A 1 243 ? -46.411 -10.535 75.515 1.00 96.44 243 ALA A C 1
ATOM 1948 O O . ALA A 1 243 ? -47.405 -10.865 76.155 1.00 96.44 243 ALA A O 1
ATOM 1949 N N . ARG A 1 244 ? -45.555 -9.605 75.955 1.00 97.38 244 ARG A N 1
ATOM 1950 C CA . ARG A 1 244 ? -45.673 -8.954 77.265 1.00 97.38 244 ARG A CA 1
ATOM 1951 C C . ARG A 1 244 ? -47.015 -8.239 77.445 1.00 97.38 244 A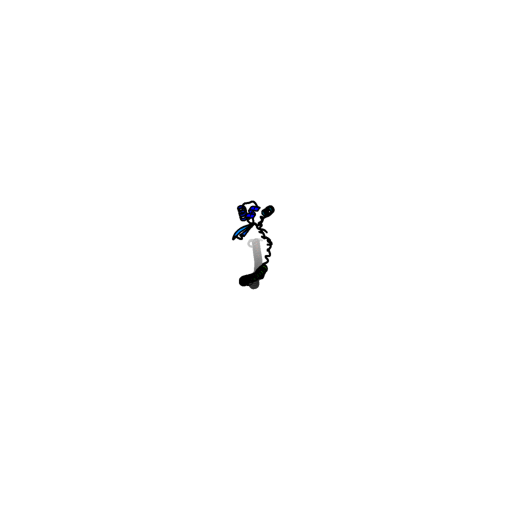RG A C 1
ATOM 1953 O O . ARG A 1 244 ? -47.652 -8.378 78.483 1.00 97.38 244 ARG A O 1
ATOM 1960 N N . LEU A 1 245 ? -47.463 -7.490 76.436 1.00 96.38 245 LEU A N 1
ATOM 1961 C CA . LEU A 1 245 ? -48.753 -6.795 76.466 1.00 96.38 245 LEU A CA 1
ATOM 1962 C C . LEU A 1 245 ? -49.942 -7.763 76.464 1.00 96.38 245 LEU A C 1
ATOM 1964 O O . LEU A 1 245 ? -50.993 -7.423 77.007 1.00 96.38 245 LEU A O 1
ATOM 1968 N N . ARG A 1 246 ? -49.815 -8.943 75.846 1.00 96.69 246 ARG A N 1
ATOM 1969 C CA . ARG A 1 246 ? -50.835 -9.999 75.932 1.00 96.69 246 ARG A CA 1
ATOM 1970 C C . ARG A 1 246 ? -50.907 -10.571 77.340 1.00 96.69 246 ARG A C 1
ATOM 1972 O O . ARG A 1 246 ? -51.999 -10.584 77.892 1.00 96.69 246 ARG A O 1
ATOM 1979 N N . ASP A 1 247 ? -49.769 -10.931 77.928 1.00 96.31 247 ASP A N 1
ATOM 1980 C CA . ASP A 1 247 ? -49.709 -11.450 79.298 1.00 96.31 247 ASP A CA 1
ATOM 1981 C C . ASP A 1 247 ? -50.278 -10.431 80.300 1.00 96.31 247 ASP A C 1
ATOM 1983 O O . ASP A 1 247 ? -51.121 -10.766 81.130 1.00 96.31 247 ASP A O 1
ATOM 1987 N N . GLU A 1 248 ? -49.908 -9.151 80.162 1.00 96.44 248 GLU A N 1
ATOM 1988 C CA . GLU A 1 248 ? -50.440 -8.071 80.998 1.00 96.44 248 GLU A CA 1
ATOM 1989 C C . GLU A 1 248 ? -51.959 -7.904 80.825 1.00 96.44 248 GLU A C 1
ATOM 1991 O O . GLU A 1 248 ? -52.679 -7.702 81.807 1.00 96.44 248 GLU A O 1
ATOM 1996 N N . LYS A 1 249 ? -52.479 -8.024 79.595 1.00 96.12 249 LYS A N 1
ATOM 1997 C CA . LYS A 1 249 ? -53.928 -7.997 79.346 1.00 96.12 249 LYS A CA 1
ATOM 1998 C C . LYS A 1 249 ? -54.650 -9.217 79.912 1.00 96.12 249 LYS A C 1
ATOM 2000 O O . LYS A 1 249 ? -55.750 -9.049 80.437 1.00 96.12 249 LYS A O 1
ATOM 2005 N N . ASP A 1 250 ? -54.059 -10.403 79.841 1.00 96.00 250 ASP A N 1
ATOM 2006 C CA . ASP A 1 250 ? -54.633 -11.626 80.405 1.00 96.00 250 ASP A CA 1
ATOM 2007 C C . ASP A 1 250 ? -54.677 -11.559 81.938 1.00 96.00 250 ASP A C 1
ATOM 2009 O O . ASP A 1 250 ? -55.679 -11.931 82.552 1.00 96.00 250 ASP A O 1
ATOM 2013 N N . ASP A 1 251 ? -53.642 -11.012 82.575 1.00 95.75 251 ASP A N 1
ATOM 2014 C CA . ASP A 1 251 ? -53.623 -10.788 84.022 1.00 95.75 251 ASP A CA 1
ATOM 2015 C C . ASP A 1 251 ? -54.627 -9.711 84.452 1.00 95.75 251 ASP A C 1
ATOM 2017 O O . ASP A 1 251 ? -55.334 -9.883 85.451 1.00 95.75 251 ASP A O 1
ATOM 2021 N N . GLN A 1 252 ? -54.768 -8.632 83.674 1.00 94.88 252 GLN A N 1
ATOM 2022 C CA . GLN A 1 252 ? -55.836 -7.650 83.877 1.00 94.88 252 GLN A CA 1
ATOM 2023 C C . GLN A 1 252 ? -57.223 -8.292 83.741 1.00 94.88 252 GLN A C 1
ATOM 2025 O O . GLN A 1 252 ? -58.096 -8.020 84.568 1.00 94.88 252 GLN A O 1
ATOM 2030 N N . ALA A 1 253 ? -57.432 -9.161 82.748 1.00 94.25 253 ALA A N 1
ATOM 2031 C CA . ALA A 1 253 ? -58.691 -9.873 82.552 1.00 94.25 253 ALA A CA 1
ATOM 2032 C C . ALA A 1 253 ? -59.017 -10.786 83.745 1.00 94.25 253 ALA A C 1
ATOM 2034 O O . ALA A 1 253 ? -60.108 -10.670 84.301 1.00 94.25 253 ALA A O 1
ATOM 2035 N N . LYS A 1 254 ? -58.059 -11.595 84.220 1.00 95.00 254 LYS A N 1
ATOM 2036 C CA . LYS A 1 254 ? -58.220 -12.430 85.429 1.00 95.00 254 LYS A CA 1
ATOM 2037 C C . LYS A 1 254 ? -58.505 -11.594 86.676 1.00 95.00 254 LYS A C 1
ATOM 2039 O O . LYS A 1 254 ? -59.332 -11.967 87.504 1.00 95.00 254 LYS A O 1
ATOM 2044 N N . ALA A 1 255 ? -57.834 -10.452 86.832 1.00 94.75 255 ALA A N 1
ATOM 2045 C CA . ALA A 1 255 ? -58.076 -9.551 87.955 1.00 94.75 255 ALA A CA 1
ATOM 2046 C C . ALA A 1 255 ? -59.483 -8.932 87.902 1.00 94.75 255 ALA A C 1
ATOM 2048 O O . ALA A 1 255 ? -60.112 -8.742 88.945 1.00 94.75 255 ALA A O 1
ATOM 2049 N N . ILE A 1 256 ? -59.987 -8.611 86.705 1.00 94.25 256 ILE A N 1
ATOM 2050 C CA . ILE A 1 256 ? -61.367 -8.153 86.500 1.00 94.25 256 ILE A CA 1
ATOM 2051 C C . ILE A 1 256 ? -62.353 -9.284 86.801 1.00 94.25 256 ILE A C 1
ATOM 2053 O O . ILE A 1 256 ? -63.310 -9.042 87.531 1.00 94.25 256 ILE A O 1
ATOM 2057 N N . GLU A 1 257 ? -62.109 -10.496 86.304 1.00 93.75 257 GLU A N 1
ATOM 2058 C CA . GLU A 1 257 ? -62.938 -11.681 86.554 1.00 93.75 257 GLU A CA 1
ATOM 2059 C C . GLU A 1 257 ? -63.026 -11.984 88.055 1.00 93.75 257 GLU A C 1
ATOM 2061 O O . GLU A 1 257 ? -64.117 -12.032 88.609 1.00 93.75 257 GLU A O 1
ATOM 2066 N N . SER A 1 258 ? -61.892 -12.008 88.760 1.00 93.44 258 SER A N 1
ATOM 2067 C CA . SER A 1 258 ? -61.854 -12.176 90.218 1.00 93.44 258 SER A CA 1
ATOM 2068 C C . SER A 1 258 ? -62.625 -11.079 90.966 1.00 93.44 258 SER A C 1
ATOM 2070 O O . SER A 1 258 ? -63.359 -11.364 91.917 1.00 93.44 258 SER A O 1
ATOM 2072 N N . LYS A 1 259 ? -62.509 -9.811 90.540 1.00 93.56 259 LYS A N 1
ATOM 2073 C CA . LYS A 1 259 ? -63.307 -8.708 91.106 1.00 93.56 259 LYS A CA 1
ATOM 2074 C C . LYS A 1 259 ? -64.798 -8.886 90.822 1.00 93.56 259 LYS A C 1
ATOM 2076 O O . LYS A 1 259 ? -65.613 -8.578 91.692 1.00 93.56 259 LYS A O 1
ATOM 2081 N N . PHE A 1 260 ? -65.153 -9.354 89.628 1.00 93.69 260 PHE A N 1
ATOM 2082 C CA . PHE A 1 260 ? -66.530 -9.618 89.229 1.00 93.69 260 PHE A CA 1
ATOM 2083 C C . PHE A 1 260 ? -67.131 -10.769 90.044 1.00 93.69 260 PHE A C 1
ATOM 2085 O O . PHE A 1 260 ? -68.226 -10.622 90.580 1.00 93.69 260 PHE A O 1
ATOM 2092 N N . ASP A 1 261 ? -66.384 -11.851 90.252 1.00 93.19 261 ASP A N 1
ATOM 2093 C CA . ASP A 1 261 ? -66.774 -12.971 91.111 1.00 93.19 261 ASP A CA 1
ATOM 2094 C C . ASP A 1 261 ? -66.955 -12.542 92.566 1.00 93.19 261 ASP A C 1
ATOM 2096 O O . ASP A 1 261 ? -67.953 -12.891 93.196 1.00 93.19 261 ASP A O 1
ATOM 2100 N N . ALA A 1 262 ? -66.045 -11.724 93.101 1.00 91.62 262 ALA A N 1
ATOM 2101 C CA . ALA A 1 262 ? -66.177 -11.172 94.447 1.00 91.62 262 ALA A CA 1
ATOM 2102 C C . ALA A 1 262 ? -67.417 -10.268 94.585 1.00 91.62 262 ALA A C 1
ATOM 2104 O O . ALA A 1 262 ? -68.096 -10.288 95.615 1.00 91.62 262 ALA A O 1
ATOM 2105 N N . LEU A 1 263 ? -67.738 -9.474 93.557 1.00 90.75 263 LEU A N 1
ATOM 2106 C CA . LEU A 1 263 ? -68.970 -8.682 93.515 1.00 90.75 263 LEU A CA 1
ATOM 2107 C C . LEU A 1 263 ? -70.213 -9.573 93.430 1.00 90.75 263 LEU A C 1
ATOM 2109 O O . LEU A 1 263 ? -71.174 -9.319 94.154 1.00 90.75 263 LEU A O 1
ATOM 2113 N N . ASN A 1 264 ? -70.190 -10.628 92.613 1.00 90.25 264 ASN A N 1
ATOM 2114 C CA . ASN A 1 264 ? -71.271 -11.608 92.532 1.00 90.25 264 ASN A CA 1
ATOM 2115 C C . ASN A 1 264 ? -71.482 -12.331 93.867 1.00 90.25 264 ASN A C 1
ATOM 2117 O O . ASN A 1 264 ? -72.621 -12.465 94.304 1.00 90.25 264 ASN A O 1
ATOM 2121 N N . GLN A 1 265 ? -70.413 -12.730 94.561 1.00 88.31 265 GLN A N 1
ATOM 2122 C CA . GLN A 1 265 ? -70.508 -13.310 95.904 1.00 88.31 265 GLN A CA 1
ATOM 2123 C C . GLN A 1 265 ? -71.152 -12.336 96.893 1.00 88.31 265 GLN A C 1
ATOM 2125 O O . GLN A 1 265 ? -72.091 -12.718 97.587 1.00 88.31 265 GLN A O 1
ATOM 2130 N N . LYS A 1 266 ? -70.722 -11.066 96.915 1.00 88.62 266 LYS A N 1
ATOM 2131 C CA . LYS A 1 266 ? -71.353 -10.026 97.748 1.00 88.62 266 LYS A CA 1
ATOM 2132 C C . LYS A 1 266 ? -72.825 -9.811 97.399 1.00 88.62 266 LYS A C 1
ATOM 2134 O O . LYS A 1 266 ? -73.646 -9.606 98.289 1.00 88.62 266 LYS A O 1
ATOM 2139 N N . LEU A 1 267 ? -73.174 -9.852 96.114 1.00 85.38 267 LEU A N 1
ATOM 2140 C CA . LEU A 1 267 ? -74.558 -9.746 95.661 1.00 85.38 267 LEU A CA 1
ATOM 2141 C C . LEU A 1 267 ? -75.393 -10.939 96.150 1.00 85.38 267 LEU A C 1
ATOM 2143 O O . LEU A 1 267 ? -76.508 -10.743 96.626 1.00 85.38 267 LEU A O 1
ATOM 2147 N N . GLU A 1 268 ? -74.859 -12.157 96.082 1.00 82.00 268 GLU A N 1
ATOM 2148 C CA . GLU A 1 268 ? -75.520 -13.355 96.608 1.00 82.00 268 GLU A CA 1
ATOM 2149 C C . GLU A 1 268 ? -75.624 -13.339 98.142 1.00 82.00 268 GLU A C 1
ATOM 2151 O O . GLU A 1 268 ? -76.653 -13.723 98.692 1.00 82.00 268 GLU A O 1
ATOM 2156 N N . GLU A 1 269 ? -74.625 -12.822 98.860 1.00 80.25 269 GLU A N 1
ATOM 2157 C CA . GLU A 1 269 ? -74.711 -12.577 100.307 1.00 80.25 269 GLU A CA 1
ATOM 2158 C C . GLU A 1 269 ? -75.807 -11.571 100.674 1.00 80.25 269 GLU A C 1
ATOM 2160 O O . GLU A 1 269 ? -76.503 -11.772 101.666 1.00 80.25 269 GLU A O 1
ATOM 2165 N N . LEU A 1 270 ? -75.997 -10.524 99.865 1.00 75.25 270 LEU A N 1
ATOM 2166 C CA . LEU A 1 270 ? -77.083 -9.554 100.033 1.00 75.25 270 LEU A CA 1
ATOM 2167 C C . LEU A 1 270 ? -78.462 -10.135 99.679 1.00 75.25 270 LEU A C 1
ATOM 2169 O O . LEU A 1 270 ? -79.464 -9.714 100.256 1.00 75.25 270 LEU A O 1
ATOM 2173 N N . LYS A 1 271 ? -78.528 -11.086 98.738 1.00 68.56 271 LYS A N 1
ATOM 2174 C CA . LYS A 1 271 ? -79.765 -11.793 98.363 1.00 68.56 271 LYS A CA 1
ATOM 2175 C C . LYS A 1 271 ? -80.142 -12.914 99.325 1.00 68.56 271 LYS A C 1
ATOM 2177 O O . LYS A 1 271 ? -81.320 -13.275 99.379 1.00 68.56 271 LYS A O 1
ATOM 2182 N N . LYS A 1 272 ? -79.190 -13.473 100.087 1.00 61.94 272 LYS A N 1
ATOM 2183 C CA . LYS A 1 272 ? -79.531 -14.348 101.217 1.00 61.94 272 LYS A CA 1
ATOM 2184 C C . LYS A 1 272 ? -80.480 -13.554 102.111 1.00 61.94 272 LYS A C 1
ATOM 2186 O O . LYS A 1 272 ? -80.177 -12.406 102.437 1.00 61.94 272 LYS A O 1
ATOM 2191 N N . PRO A 1 273 ? -81.641 -14.114 102.492 1.00 54.91 273 PRO A N 1
ATOM 2192 C CA . PRO A 1 273 ? -82.578 -13.379 103.316 1.00 54.91 273 PRO A CA 1
ATOM 2193 C C . PRO A 1 273 ? -81.814 -12.924 104.557 1.00 54.91 273 PRO A C 1
ATOM 2195 O O . PRO A 1 273 ? -81.222 -13.762 105.241 1.00 54.91 273 PRO A O 1
ATOM 2198 N N . GLN A 1 274 ? -81.823 -11.620 104.853 1.00 52.62 274 GLN A N 1
ATOM 2199 C CA . GLN A 1 274 ? -81.509 -11.104 106.185 1.00 52.62 274 GLN A CA 1
ATOM 2200 C C . GLN A 1 274 ? -82.569 -11.630 107.163 1.00 52.62 274 GLN A C 1
ATOM 2202 O O . GLN A 1 274 ? -83.392 -10.910 107.724 1.00 52.62 274 GLN A O 1
ATOM 2207 N N . ALA A 1 275 ? -82.591 -12.942 107.346 1.00 51.41 275 ALA A N 1
ATOM 2208 C CA . ALA A 1 275 ? -83.264 -13.574 108.432 1.00 51.41 275 ALA A CA 1
ATOM 2209 C C . ALA A 1 275 ? -82.469 -13.193 109.678 1.00 51.41 275 ALA A C 1
ATOM 2211 O O . ALA A 1 275 ? -81.293 -13.529 109.815 1.00 51.41 275 ALA A O 1
ATOM 2212 N N . SER A 1 276 ? -83.183 -12.603 110.634 1.00 55.06 276 SER A N 1
ATOM 2213 C CA . SER A 1 276 ? -82.903 -12.715 112.072 1.00 55.06 276 SER A CA 1
ATOM 2214 C C . SER A 1 276 ? -82.204 -11.553 112.784 1.00 55.06 276 SER A C 1
ATOM 2216 O O . SER A 1 276 ? -81.708 -11.784 113.883 1.00 55.06 276 SER A O 1
ATOM 2218 N N . TRP A 1 277 ? -82.218 -10.315 112.270 1.00 56.81 277 TRP A N 1
ATOM 2219 C CA . TRP A 1 277 ? -82.024 -9.147 113.158 1.00 56.81 277 TRP A CA 1
ATOM 2220 C C . TRP A 1 277 ? -83.380 -8.564 113.594 1.00 56.81 277 TRP A C 1
ATOM 2222 O O . TRP A 1 277 ? -83.721 -8.658 114.770 1.00 56.81 277 TRP A O 1
ATOM 2232 N N . TRP A 1 278 ? -84.255 -8.168 112.660 1.00 60.59 278 TRP A N 1
ATOM 2233 C CA . TRP A 1 278 ? -85.639 -7.776 112.987 1.00 60.59 278 TRP A CA 1
ATOM 2234 C C . TRP A 1 278 ? -86.472 -8.922 113.596 1.00 60.59 278 TRP A C 1
ATOM 2236 O O . TRP A 1 278 ? -87.298 -8.688 114.471 1.00 60.59 278 TRP A O 1
ATOM 2246 N N . LYS A 1 279 ? -86.213 -10.182 113.206 1.00 56.78 279 LYS A N 1
ATOM 2247 C CA . LYS A 1 279 ? -86.892 -11.370 113.770 1.00 56.78 279 LYS A CA 1
ATOM 2248 C C . LYS A 1 279 ? -86.490 -11.681 115.224 1.00 56.78 279 LYS A C 1
ATOM 2250 O O . LYS A 1 279 ? -87.266 -12.319 115.921 1.00 56.78 279 LYS A O 1
ATOM 2255 N N . LYS A 1 280 ? -85.319 -11.222 115.692 1.00 58.28 280 LYS A N 1
ATOM 2256 C CA . LYS A 1 280 ? -84.873 -11.369 117.094 1.00 58.28 280 LYS A CA 1
ATOM 2257 C C . LYS A 1 280 ? -85.382 -10.250 118.011 1.00 58.28 280 LYS A C 1
ATOM 2259 O O . LYS A 1 280 ? -85.416 -10.447 119.217 1.00 58.28 280 LYS A O 1
ATOM 2264 N N . LEU A 1 281 ? -85.806 -9.110 117.459 1.00 59.09 281 LEU A N 1
ATOM 2265 C CA . LEU A 1 281 ? -86.356 -7.989 118.234 1.00 59.09 281 LEU A CA 1
ATOM 2266 C C . LEU A 1 281 ? -87.871 -8.125 118.504 1.00 59.09 281 LEU A C 1
ATOM 2268 O O . LEU A 1 281 ? -88.403 -7.423 119.354 1.00 59.09 281 LEU A O 1
ATOM 2272 N N . LEU A 1 282 ? -88.569 -9.014 117.788 1.00 60.88 282 LEU A N 1
ATOM 2273 C CA . LEU A 1 282 ? -90.040 -9.078 117.759 1.00 60.88 282 LEU A CA 1
ATOM 2274 C C . LEU A 1 282 ? -90.636 -10.459 118.087 1.00 60.88 282 LEU A C 1
ATOM 2276 O O . LEU A 1 282 ? -91.838 -10.639 117.934 1.00 60.88 282 LEU A O 1
ATOM 2280 N N . GLY A 1 283 ? -89.844 -11.445 118.524 1.00 57.91 283 GLY A N 1
ATOM 2281 C CA . GLY A 1 283 ? -90.354 -12.813 118.676 1.00 57.91 283 GLY A CA 1
ATOM 2282 C C . GLY A 1 283 ? -89.633 -13.667 119.708 1.00 57.91 283 GLY A C 1
ATOM 2283 O O . GLY A 1 283 ? -88.851 -14.536 119.334 1.00 57.91 283 GLY A O 1
ATOM 2284 N N . SER A 1 284 ? -89.911 -13.428 120.990 1.00 45.81 284 SER A N 1
ATOM 2285 C CA . SER A 1 284 ? -90.121 -14.465 122.022 1.00 45.81 284 SER A CA 1
ATOM 2286 C C . SER A 1 284 ? -90.548 -13.795 123.332 1.00 45.81 284 SER A C 1
ATOM 2288 O O . SER A 1 284 ? -89.805 -13.743 124.308 1.00 45.81 284 SER A O 1
ATOM 2290 N N . SER A 1 285 ? -91.764 -13.250 123.323 1.00 45.69 285 SER A N 1
ATOM 2291 C CA . SER A 1 285 ? -92.677 -13.404 124.452 1.00 45.69 285 SER A CA 1
ATOM 2292 C C . SER A 1 285 ? -93.697 -14.453 124.022 1.00 45.69 285 SER A C 1
ATOM 2294 O O . SER A 1 285 ? -94.465 -14.168 123.111 1.00 45.69 285 SER A O 1
ATOM 2296 N N . GLU A 1 286 ? -93.623 -15.655 124.593 1.00 43.28 286 GLU A N 1
ATOM 2297 C CA . GLU A 1 286 ? -94.740 -16.557 124.930 1.00 43.28 286 GLU A CA 1
ATOM 2298 C C . GLU A 1 286 ? -94.235 -18.002 125.079 1.00 43.28 286 GLU A C 1
ATOM 2300 O O . GLU A 1 286 ? -93.784 -18.613 124.112 1.00 43.28 286 GLU A O 1
ATOM 2305 N N . ASN A 1 287 ? -94.395 -18.488 126.318 1.00 37.25 287 ASN A N 1
ATOM 2306 C CA . ASN A 1 287 ? -94.288 -19.852 126.856 1.00 37.25 287 ASN A CA 1
ATOM 2307 C C . ASN A 1 287 ? -92.913 -20.524 126.947 1.00 37.25 287 ASN A C 1
ATOM 2309 O O . ASN A 1 287 ? -92.375 -20.997 125.925 1.00 37.25 287 ASN A O 1
#

Mean predicted aligned error: 21.17 Å